Protein AF-0000000085178572 (afdb_homodimer)

InterPro domains:
  IPR002589 Macro domain [PF01661] (20-129)
  IPR002589 Macro domain [PS51154] (1-159)
  IPR002589 Macro domain [SM00506] (3-129)
  IPR043472 Macro domain-like [G3DSA:3.40.220.10] (1-159)
  IPR043472 Macro domain-like [SSF52949] (3-158)

Structure (mmCIF, N/CA/C/O backbone):
data_AF-0000000085178572-model_v1
#
loop_
_entity.id
_entity.type
_entity.pdbx_description
1 polymer 'Putative phosphatase, C-terminal domain of histone macro H2A1 like protein'
#
loop_
_atom_site.group_PDB
_atom_site.id
_atom_site.type_symbol
_atom_site.label_atom_id
_atom_site.label_alt_id
_atom_site.label_comp_id
_atom_site.label_asym_id
_atom_site.label_entity_id
_atom_site.label_seq_id
_atom_site.pdbx_PDB_ins_code
_atom_site.Cartn_x
_atom_site.Cartn_y
_atom_site.Cartn_z
_atom_site.occupancy
_atom_site.B_iso_or_equiv
_atom_site.auth_seq_id
_atom_site.auth_comp_id
_atom_site.auth_asym_id
_atom_site.auth_atom_id
_atom_site.pdbx_PDB_model_num
ATOM 1 N N . MET A 1 1 ? 8.938 26.953 17.828 1 90.12 1 MET A N 1
ATOM 2 C CA . MET A 1 1 ? 8.281 25.656 17.953 1 90.12 1 MET A CA 1
ATOM 3 C C . MET A 1 1 ? 6.781 25.781 17.719 1 90.12 1 MET A C 1
ATOM 5 O O . MET A 1 1 ? 6.133 26.672 18.266 1 90.12 1 MET A O 1
ATOM 9 N N . ALA A 1 2 ? 6.324 24.875 16.906 1 88.31 2 ALA A N 1
ATOM 10 C CA . ALA A 1 2 ? 4.895 24.938 16.609 1 88.31 2 ALA A CA 1
ATOM 11 C C . ALA A 1 2 ? 4.066 24.672 17.875 1 88.31 2 ALA A C 1
ATOM 13 O O . ALA A 1 2 ? 4.5 23.953 18.766 1 88.31 2 ALA A O 1
ATOM 14 N N . ARG A 1 3 ? 2.939 25.297 17.938 1 93.94 3 ARG A N 1
ATOM 15 C CA . ARG A 1 3 ? 1.962 24.969 18.969 1 93.94 3 ARG A CA 1
ATOM 16 C C . ARG A 1 3 ? 1.235 23.656 18.656 1 93.94 3 ARG A C 1
ATOM 18 O O . ARG A 1 3 ? 0.752 23.484 17.531 1 93.94 3 ARG A O 1
ATOM 25 N N . ILE A 1 4 ? 1.203 22.781 19.625 1 98 4 ILE A N 1
ATOM 26 C CA . ILE A 1 4 ? 0.589 21.484 19.375 1 98 4 ILE A CA 1
ATOM 27 C C . ILE A 1 4 ? -0.683 21.344 20.219 1 98 4 ILE A C 1
ATOM 29 O O . ILE A 1 4 ? -0.672 21.609 21.422 1 98 4 ILE A O 1
ATOM 33 N N . ARG A 1 5 ? -1.739 21.094 19.578 1 98.12 5 ARG A N 1
ATOM 34 C CA . ARG A 1 5 ? -3 20.719 20.219 1 98.12 5 ARG A CA 1
ATOM 35 C C . ARG A 1 5 ? -3.344 19.266 19.953 1 98.12 5 ARG A C 1
ATOM 37 O O . ARG A 1 5 ? -2.871 18.672 18.984 1 98.12 5 ARG A O 1
ATOM 44 N N . VAL A 1 6 ? -4.16 18.688 20.891 1 98.62 6 VAL A N 1
ATOM 45 C CA . VAL A 1 6 ? -4.609 17.312 20.719 1 98.62 6 VAL A CA 1
ATOM 46 C C . VAL A 1 6 ? -6.133 17.281 20.594 1 98.62 6 VAL A C 1
ATOM 48 O O . VAL A 1 6 ? -6.84 17.984 21.312 1 98.62 6 VAL A O 1
ATOM 51 N N . ALA A 1 7 ? -6.625 16.594 19.656 1 98.44 7 ALA A N 1
ATOM 52 C CA . ALA A 1 7 ? -8.062 16.375 19.469 1 98.44 7 ALA A CA 1
ATOM 53 C C . ALA A 1 7 ? -8.383 14.906 19.281 1 98.44 7 ALA A C 1
ATOM 55 O O . ALA A 1 7 ? -7.52 14.117 18.891 1 98.44 7 ALA A O 1
ATOM 56 N N . GLU A 1 8 ? -9.602 14.562 19.641 1 98.25 8 GLU A N 1
ATOM 57 C CA . GLU A 1 8 ? -10.102 13.203 19.484 1 98.25 8 GLU A CA 1
ATOM 58 C C . GLU A 1 8 ? -11.234 13.141 18.469 1 98.25 8 GLU A C 1
ATOM 60 O O . GLU A 1 8 ? -12.133 13.984 18.469 1 98.25 8 GLU A O 1
ATOM 65 N N . GLY A 1 9 ? -11.156 12.242 17.516 1 97.56 9 GLY A N 1
ATOM 66 C CA . GLY A 1 9 ? -12.289 12.008 16.641 1 97.56 9 GLY A CA 1
ATOM 67 C C . GLY A 1 9 ? -11.938 12.148 15.164 1 97.56 9 GLY A C 1
ATOM 68 O O . GLY A 1 9 ? -10.82 11.828 14.758 1 97.56 9 GLY A O 1
ATOM 69 N N . ASP A 1 10 ? -12.93 12.523 14.43 1 97.94 10 ASP A N 1
ATOM 70 C CA . ASP A 1 10 ? -12.867 12.562 12.969 1 97.94 10 ASP A CA 1
ATOM 71 C C . ASP A 1 10 ? -12.203 13.852 12.484 1 97.94 10 ASP A C 1
ATOM 73 O O . ASP A 1 10 ? -12.781 14.93 12.594 1 97.94 10 ASP A O 1
ATOM 77 N N . ILE A 1 11 ? -11.047 13.719 11.906 1 98.62 11 ILE A N 1
ATOM 78 C CA . ILE A 1 11 ? -10.219 14.852 11.492 1 98.62 11 ILE A CA 1
ATOM 79 C C . ILE A 1 11 ? -10.938 15.641 10.398 1 98.62 11 ILE A C 1
ATOM 81 O O . ILE A 1 11 ? -10.641 16.812 10.18 1 98.62 11 ILE A O 1
ATOM 85 N N . THR A 1 12 ? -11.898 14.945 9.68 1 98.56 12 THR A N 1
ATOM 86 C CA . THR A 1 12 ? -12.57 15.617 8.57 1 98.56 12 THR A CA 1
ATOM 87 C C . THR A 1 12 ? -13.461 16.734 9.078 1 98.56 12 THR A C 1
ATOM 89 O O . THR A 1 12 ? -13.922 17.578 8.289 1 98.56 12 THR A O 1
ATOM 92 N N . GLY A 1 13 ? -13.672 16.812 10.375 1 97.94 13 GLY A N 1
ATOM 93 C CA . GLY A 1 13 ? -14.445 17.891 10.977 1 97.94 13 GLY A CA 1
ATOM 94 C C . GLY A 1 13 ? -13.602 19.078 11.383 1 97.94 13 GLY A C 1
ATOM 95 O O . GLY A 1 13 ? -14.125 20.094 11.867 1 97.94 13 GLY A O 1
ATOM 96 N N . PHE A 1 14 ? -12.305 18.984 11.195 1 98.44 14 PHE A N 1
ATOM 97 C CA . PHE A 1 14 ? -11.391 20.047 11.594 1 98.44 14 PHE A CA 1
ATOM 98 C C . PHE A 1 14 ? -11.766 21.359 10.93 1 98.44 14 PHE A C 1
ATOM 100 O O . PHE A 1 14 ? -12.047 21.406 9.727 1 98.44 14 PHE A O 1
ATOM 107 N N . GLU A 1 15 ? -11.828 22.328 11.664 1 97 15 GLU A N 1
ATOM 108 C CA . GLU A 1 15 ? -12.062 23.688 11.188 1 97 15 GLU A CA 1
ATOM 109 C C . GLU A 1 15 ? -10.766 24.5 11.172 1 97 15 GLU A C 1
ATOM 111 O O . GLU A 1 15 ? -10.43 25.156 12.156 1 97 15 GLU A O 1
ATOM 116 N N . GLY A 1 16 ? -10.008 24.484 10.188 1 97.75 16 GLY A N 1
ATOM 117 C CA . GLY A 1 16 ? -8.75 25.156 9.938 1 97.75 16 GLY A CA 1
ATOM 118 C C . GLY A 1 16 ? -8.344 25.141 8.477 1 97.75 16 GLY A C 1
ATOM 119 O O . GLY A 1 16 ? -9.18 24.969 7.59 1 97.75 16 GLY A O 1
ATOM 120 N N . GLU A 1 17 ? -7.137 25.375 8.211 1 98.75 17 GLU A N 1
ATOM 121 C CA . GLU A 1 17 ? -6.73 25.672 6.84 1 98.75 17 GLU A CA 1
ATOM 122 C C . GLU A 1 17 ? -6.406 24.391 6.07 1 98.75 17 GLU A C 1
ATOM 124 O O . GLU A 1 17 ? -6.652 24.312 4.867 1 98.75 17 GLU A O 1
ATOM 129 N N . ALA A 1 18 ? -5.852 23.359 6.816 1 98.94 18 ALA A N 1
ATOM 130 C CA . ALA A 1 18 ? -5.527 22.141 6.098 1 98.94 18 ALA A CA 1
ATOM 131 C C . ALA A 1 18 ? -5.605 20.922 7.023 1 98.94 18 ALA A C 1
ATOM 133 O O . ALA A 1 18 ? -5.402 21.047 8.234 1 98.94 18 ALA A O 1
ATOM 134 N N . ILE A 1 19 ? -5.941 19.828 6.426 1 98.94 19 ILE A N 1
ATOM 135 C CA . ILE A 1 19 ? -5.773 18.547 7.105 1 98.94 19 ILE A CA 1
ATOM 136 C C . ILE A 1 19 ? -4.75 17.703 6.359 1 98.94 19 ILE A C 1
ATOM 138 O O . ILE A 1 19 ? -4.633 17.781 5.133 1 98.94 19 ILE A O 1
ATOM 142 N N . VAL A 1 20 ? -3.992 16.938 7.133 1 98.94 20 VAL A N 1
ATOM 143 C CA . VAL A 1 20 ? -3.047 15.984 6.547 1 98.94 20 VAL A CA 1
ATOM 144 C C . VAL A 1 20 ? -3.715 14.625 6.387 1 98.94 20 VAL A C 1
ATOM 146 O O . VAL A 1 20 ? -4.43 14.164 7.281 1 98.94 20 VAL A O 1
ATOM 149 N N . ASN A 1 21 ? -3.543 14.047 5.258 1 98.81 21 ASN A N 1
ATOM 150 C CA . ASN A 1 21 ? -3.967 12.68 4.98 1 98.81 21 ASN A CA 1
ATOM 151 C C . ASN A 1 21 ? -2.811 11.695 5.121 1 98.81 21 ASN A C 1
ATOM 153 O O . ASN A 1 21 ? -1.725 11.922 4.586 1 98.81 21 ASN A O 1
ATOM 157 N N . ALA A 1 22 ? -3.01 10.633 5.973 1 97.81 22 ALA A N 1
ATOM 158 C CA . ALA A 1 22 ? -2.092 9.5 5.93 1 97.81 22 ALA A CA 1
ATOM 159 C C . ALA A 1 22 ? -2.24 8.727 4.621 1 97.81 22 ALA A C 1
ATOM 161 O O . ALA A 1 22 ? -3.123 7.875 4.492 1 97.81 22 ALA A O 1
ATOM 162 N N . ALA A 1 23 ? -1.325 8.953 3.666 1 96.94 23 ALA A N 1
ATOM 163 C CA . ALA A 1 23 ? -1.534 8.516 2.289 1 96.94 23 ALA A CA 1
ATOM 164 C C . ALA A 1 23 ? -0.582 7.383 1.922 1 96.94 23 ALA A C 1
ATOM 166 O O . ALA A 1 23 ? 0.451 7.195 2.57 1 96.94 23 ALA A O 1
ATOM 167 N N . ASN A 1 24 ? -0.932 6.609 0.892 1 94.75 24 ASN A N 1
ATOM 168 C CA . ASN A 1 24 ? 0.025 5.812 0.13 1 94.75 24 ASN A CA 1
ATOM 169 C C . ASN A 1 24 ? 0.69 6.637 -0.969 1 94.75 24 ASN A C 1
ATOM 171 O O . ASN A 1 24 ? 0.211 7.719 -1.316 1 94.75 24 ASN A O 1
ATOM 175 N N . ASN A 1 25 ? 1.742 6.121 -1.502 1 95.5 25 ASN A N 1
ATOM 176 C CA . ASN A 1 25 ? 2.523 6.934 -2.428 1 95.5 25 ASN A CA 1
ATOM 177 C C . ASN A 1 25 ? 1.835 7.055 -3.785 1 95.5 25 ASN A C 1
ATOM 179 O O . ASN A 1 25 ? 2.213 7.895 -4.605 1 95.5 25 ASN A O 1
ATOM 183 N N . TRP A 1 26 ? 0.788 6.262 -4.078 1 94.06 26 TRP A N 1
ATOM 184 C CA . TRP A 1 26 ? 0.013 6.383 -5.309 1 94.06 26 TRP A CA 1
ATOM 185 C C . TRP A 1 26 ? -1.129 7.379 -5.137 1 94.06 26 TRP A C 1
ATOM 187 O O . TRP A 1 26 ? -1.796 7.742 -6.109 1 94.06 26 TRP A O 1
ATOM 197 N N . LEU A 1 27 ? -1.373 7.809 -3.936 1 97.06 27 LEU A N 1
ATOM 198 C CA . LEU A 1 27 ? -2.387 8.797 -3.576 1 97.06 27 LEU A CA 1
ATOM 199 C C . LEU A 1 27 ? -3.785 8.281 -3.912 1 97.06 27 LEU A C 1
ATOM 201 O O . LEU A 1 27 ? -4.59 9.008 -4.504 1 97.06 27 LEU A O 1
ATOM 205 N N . LYS A 1 28 ? -3.926 7.004 -3.662 1 95.19 28 LYS A N 1
ATOM 206 C CA . LYS A 1 28 ? -5.262 6.422 -3.752 1 95.19 28 LYS A CA 1
ATOM 207 C C . LYS A 1 28 ? -5.965 6.445 -2.396 1 95.19 28 LYS A C 1
ATOM 209 O O . LYS A 1 28 ? -5.457 5.895 -1.418 1 95.19 28 LYS A O 1
ATOM 214 N N . LEU A 1 29 ? -7.082 7.07 -2.383 1 95.75 29 LEU A N 1
ATOM 215 C CA . LEU A 1 29 ? -7.844 7.215 -1.146 1 95.75 29 LEU A CA 1
ATOM 216 C C . LEU A 1 29 ? -8.875 6.098 -1.008 1 95.75 29 LEU A C 1
ATOM 218 O O . LEU A 1 29 ? -9.969 6.188 -1.56 1 95.75 29 LEU A O 1
ATOM 222 N N . GLY A 1 30 ? -8.523 5.07 -0.209 1 89.25 30 GLY A N 1
ATOM 223 C CA . GLY A 1 30 ? -9.414 3.922 -0.247 1 89.25 30 GLY A CA 1
ATOM 224 C C . GLY A 1 30 ? -9.883 3.488 1.128 1 89.25 30 GLY A C 1
ATOM 225 O O . GLY A 1 30 ? -10.914 2.826 1.254 1 89.25 30 GLY A O 1
ATOM 226 N N . ALA A 1 31 ? -9.109 3.738 2.189 1 90.81 31 ALA A N 1
ATOM 227 C CA . ALA A 1 31 ? -9.469 3.256 3.521 1 90.81 31 ALA A CA 1
ATOM 228 C C . ALA A 1 31 ? -8.992 4.223 4.602 1 90.81 31 ALA A C 1
ATOM 230 O O . ALA A 1 31 ? -8.352 5.23 4.301 1 90.81 31 ALA A O 1
ATOM 231 N N . GLY A 1 32 ? -9.531 4.008 5.82 1 93.81 32 GLY A N 1
ATOM 232 C CA . GLY A 1 32 ? -9.062 4.805 6.941 1 93.81 32 GLY A CA 1
ATOM 233 C C . GLY A 1 32 ? -9.359 6.285 6.785 1 93.81 32 GLY A C 1
ATOM 234 O O . GLY A 1 32 ? -10.461 6.664 6.367 1 93.81 32 GLY A O 1
ATOM 235 N N . VAL A 1 33 ? -8.352 7.023 7.195 1 97.06 33 VAL A N 1
ATOM 236 C CA . VAL A 1 33 ? -8.516 8.469 7.152 1 97.06 33 VAL A CA 1
ATOM 237 C C . VAL A 1 33 ? -8.641 8.938 5.703 1 97.06 33 VAL A C 1
ATOM 239 O O . VAL A 1 33 ? -9.414 9.844 5.398 1 97.06 33 VAL A O 1
ATOM 242 N N . ALA A 1 34 ? -7.891 8.32 4.758 1 97.38 34 ALA A N 1
ATOM 243 C CA . ALA A 1 34 ? -8.008 8.648 3.34 1 97.38 34 ALA A CA 1
ATOM 244 C C . ALA A 1 34 ? -9.422 8.398 2.83 1 97.38 34 ALA A C 1
ATOM 246 O O . ALA A 1 34 ? -9.969 9.219 2.088 1 97.38 34 ALA A O 1
ATOM 247 N N . GLY A 1 35 ? -9.961 7.258 3.217 1 96.62 35 GLY A N 1
ATOM 248 C CA . GLY A 1 35 ? -11.336 6.969 2.842 1 96.62 35 GLY A CA 1
ATOM 249 C C . GLY A 1 35 ? -12.328 7.98 3.385 1 96.62 35 GLY A C 1
ATOM 250 O O . GLY A 1 35 ? -13.266 8.367 2.691 1 96.62 35 GLY A O 1
ATOM 251 N N . ALA A 1 36 ? -12.188 8.367 4.652 1 97.62 36 ALA A N 1
ATOM 252 C CA . ALA A 1 36 ? -13.039 9.375 5.281 1 97.62 36 ALA A CA 1
ATOM 253 C C . ALA A 1 36 ? -12.961 10.703 4.543 1 97.62 36 ALA A C 1
ATOM 255 O O . ALA A 1 36 ? -13.984 11.352 4.309 1 97.62 36 ALA A O 1
ATOM 256 N N . ILE A 1 37 ? -11.75 11.062 4.133 1 98.62 37 ILE A N 1
ATOM 257 C CA . ILE A 1 37 ? -11.516 12.312 3.41 1 98.62 37 ILE A CA 1
ATOM 258 C C . ILE A 1 37 ? -12.219 12.266 2.057 1 98.62 37 ILE A C 1
ATOM 260 O O . ILE A 1 37 ? -12.867 13.234 1.651 1 98.62 37 ILE A O 1
ATOM 264 N N . LEU A 1 38 ? -12.094 11.164 1.389 1 98.5 38 LEU A N 1
ATOM 265 C CA . LEU A 1 38 ? -12.766 11.023 0.102 1 98.5 38 LEU A CA 1
ATOM 266 C C . LEU A 1 38 ? -14.281 11.086 0.269 1 98.5 38 LEU A C 1
ATOM 268 O O . LEU A 1 38 ? -14.961 11.789 -0.479 1 98.5 38 LEU A O 1
ATOM 272 N N . ARG A 1 39 ? -14.805 10.359 1.227 1 98.19 39 ARG A N 1
ATOM 273 C CA . ARG A 1 39 ? -16.234 10.266 1.445 1 98.19 39 ARG A CA 1
ATOM 274 C C . ARG A 1 39 ? -16.828 11.633 1.773 1 98.19 39 ARG A C 1
ATOM 276 O O . ARG A 1 39 ? -17.891 12.008 1.244 1 98.19 39 ARG A O 1
ATOM 283 N N . LYS A 1 40 ? -16.203 12.398 2.59 1 98.5 40 LYS A N 1
ATOM 284 C CA . LYS A 1 40 ? -16.75 13.672 3.061 1 98.5 40 LYS A CA 1
ATOM 285 C C . LYS A 1 40 ? -16.328 14.82 2.146 1 98.5 40 LYS A C 1
ATOM 287 O O . LYS A 1 40 ? -17.078 15.781 1.961 1 98.5 40 LYS A O 1
ATOM 292 N N . GLY A 1 41 ? -15.141 14.734 1.584 1 98.56 41 GLY A N 1
ATOM 293 C CA . GLY A 1 41 ? -14.609 15.797 0.753 1 98.56 41 GLY A CA 1
ATOM 294 C C . GLY A 1 41 ? -15.07 15.719 -0.69 1 98.56 41 GLY A C 1
ATOM 295 O O . GLY A 1 41 ? -15.016 16.719 -1.419 1 98.56 41 GLY A O 1
ATOM 296 N N . GLY A 1 42 ? -15.398 14.469 -1.114 1 98.56 42 GLY A N 1
ATOM 297 C CA . GLY A 1 42 ? -15.891 14.305 -2.471 1 98.56 42 GLY A CA 1
ATOM 298 C C . GLY A 1 42 ? -14.82 13.844 -3.443 1 98.56 42 GLY A C 1
ATOM 299 O O . GLY A 1 42 ? -13.641 13.812 -3.104 1 98.56 42 GLY A O 1
ATOM 300 N N . PRO A 1 43 ? -15.227 13.461 -4.68 1 98.12 43 PRO A N 1
ATOM 301 C CA . PRO A 1 43 ? -14.359 12.797 -5.656 1 98.12 43 PRO A CA 1
ATOM 302 C C . PRO A 1 43 ? -13.297 13.727 -6.234 1 98.12 43 PRO A C 1
ATOM 304 O O . PRO A 1 43 ? -12.312 13.258 -6.82 1 98.12 43 PRO A O 1
ATOM 307 N N . SER A 1 44 ? -13.523 15.07 -6.082 1 98.69 44 SER A N 1
ATOM 308 C CA . SER A 1 44 ? -12.562 16 -6.656 1 98.69 44 SER A CA 1
ATOM 309 C C . SER A 1 44 ? -11.18 15.828 -6.035 1 98.69 44 SER A C 1
ATOM 311 O O . SER A 1 44 ? -10.164 16.062 -6.695 1 98.69 44 SER A O 1
ATOM 313 N N . ILE A 1 45 ? -11.133 15.406 -4.797 1 98.81 45 ILE A N 1
ATOM 314 C CA . ILE A 1 45 ? -9.859 15.219 -4.109 1 98.81 45 ILE A CA 1
ATOM 315 C C . ILE A 1 45 ? -9.094 14.07 -4.766 1 98.81 45 ILE A C 1
ATOM 317 O O . ILE A 1 45 ? -7.906 14.203 -5.07 1 98.81 45 ILE A O 1
ATOM 321 N N . GLN A 1 46 ? -9.742 12.914 -5.035 1 98.19 46 GLN A N 1
ATOM 322 C CA . GLN A 1 46 ? -9.102 11.797 -5.715 1 98.19 46 GLN A CA 1
ATOM 323 C C . GLN A 1 46 ? -8.672 12.188 -7.125 1 98.19 46 GLN A C 1
ATOM 325 O O . GLN A 1 46 ? -7.613 11.766 -7.598 1 98.19 46 GLN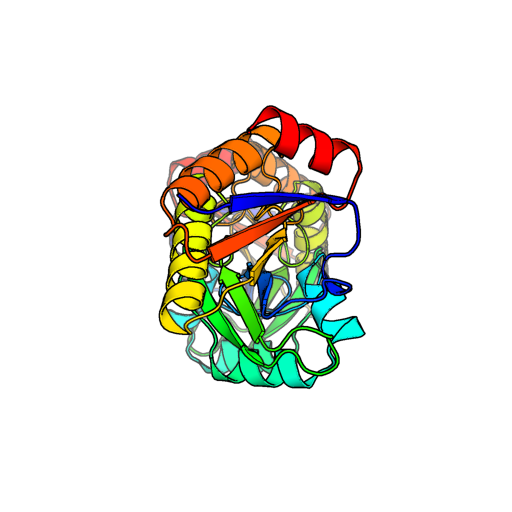 A O 1
ATOM 330 N N . GLU A 1 47 ? -9.539 12.961 -7.785 1 98.25 47 GLU A N 1
ATOM 331 C CA . GLU A 1 47 ? -9.211 13.398 -9.141 1 98.25 47 GLU A CA 1
ATOM 332 C C . GLU A 1 47 ? -7.902 14.18 -9.164 1 98.25 47 GLU A C 1
ATOM 334 O O . GLU A 1 47 ? -7.066 13.977 -10.055 1 98.25 47 GLU A O 1
ATOM 339 N N . GLU A 1 48 ? -7.727 15.055 -8.211 1 98.75 48 GLU A N 1
ATOM 340 C CA . GLU A 1 48 ? -6.48 15.805 -8.125 1 98.75 48 GLU A CA 1
ATOM 341 C C . GLU A 1 48 ? -5.309 14.898 -7.773 1 98.75 48 GLU A C 1
ATOM 343 O O . GLU A 1 48 ? -4.219 15.031 -8.336 1 98.75 48 GLU A O 1
ATOM 348 N N . CYS A 1 49 ? -5.551 14 -6.871 1 98.38 49 CYS A N 1
ATOM 349 C CA . CYS A 1 49 ? -4.527 13.023 -6.5 1 98.38 49 CYS A CA 1
ATOM 350 C C . CYS A 1 49 ? -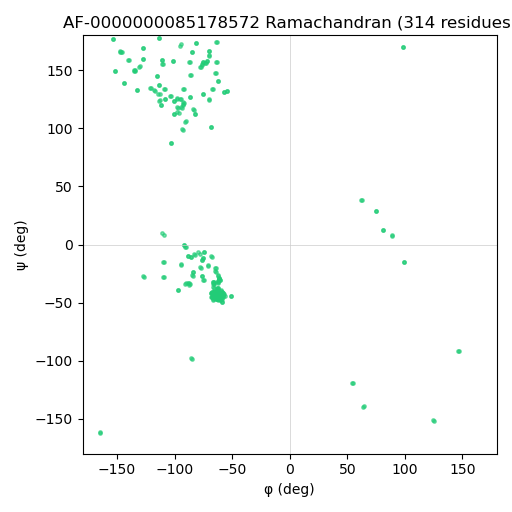4.07 12.219 -7.711 1 98.38 49 CYS A C 1
ATOM 352 O O . CYS A 1 49 ? -2.881 11.953 -7.871 1 98.38 49 CYS A O 1
ATOM 354 N N . ASP A 1 50 ? -5.047 11.828 -8.57 1 95.94 50 ASP A N 1
ATOM 355 C CA . ASP A 1 50 ? -4.742 11.016 -9.75 1 95.94 50 ASP A CA 1
ATOM 356 C C . ASP A 1 50 ? -3.82 11.773 -10.703 1 95.94 50 ASP A C 1
ATOM 358 O O . ASP A 1 50 ? -3.016 11.156 -11.406 1 95.94 50 ASP A O 1
ATOM 362 N N . ARG A 1 51 ? -3.883 13.062 -10.648 1 97.31 51 ARG A N 1
ATOM 363 C CA . ARG A 1 51 ? -3.057 13.883 -11.523 1 97.31 51 ARG A CA 1
ATOM 364 C C . ARG A 1 51 ? -1.663 14.078 -10.938 1 97.31 51 ARG A C 1
ATOM 366 O O . ARG A 1 51 ? -0.693 14.273 -11.672 1 97.31 51 ARG A O 1
ATOM 373 N N . ILE A 1 52 ? -1.525 13.953 -9.719 1 98.06 52 ILE A N 1
ATOM 374 C CA . ILE A 1 52 ? -0.286 14.281 -9.023 1 98.06 52 ILE A CA 1
ATOM 375 C C . ILE A 1 52 ? 0.538 13.008 -8.82 1 98.06 52 ILE A C 1
ATOM 377 O O . ILE A 1 52 ? 1.764 13.031 -8.953 1 98.06 52 ILE A O 1
ATOM 381 N N . GLY A 1 53 ? -0.15 11.883 -8.508 1 94.62 53 GLY A N 1
ATOM 382 C CA . GLY A 1 53 ? 0.532 10.664 -8.102 1 94.62 53 GLY A CA 1
ATOM 383 C C . GLY A 1 53 ? 1.182 9.93 -9.258 1 94.62 53 GLY A C 1
ATOM 384 O O . GLY A 1 53 ? 0.798 10.117 -10.414 1 94.62 53 GLY A O 1
ATOM 385 N N . PRO A 1 54 ? 2.146 9.141 -8.945 1 95.06 54 PRO A N 1
ATOM 386 C CA . PRO A 1 54 ? 2.658 8.789 -7.617 1 95.06 54 PRO A CA 1
ATOM 387 C C . PRO A 1 54 ? 3.709 9.781 -7.109 1 95.06 54 PRO A C 1
ATOM 389 O O . PRO A 1 54 ? 4.312 10.5 -7.906 1 95.06 54 PRO A O 1
ATOM 392 N N . ILE A 1 55 ? 3.895 9.852 -5.777 1 97.62 55 ILE A N 1
ATOM 393 C CA . ILE A 1 55 ? 5.02 10.539 -5.145 1 97.62 55 ILE A CA 1
ATOM 394 C C . ILE A 1 55 ? 5.914 9.516 -4.445 1 97.62 55 ILE A C 1
ATOM 396 O O . ILE A 1 55 ? 5.672 8.305 -4.527 1 97.62 55 ILE A O 1
ATOM 400 N N . ARG A 1 56 ? 6.992 10 -3.871 1 96.69 56 ARG A N 1
ATOM 401 C CA . ARG A 1 56 ? 7.848 9.062 -3.141 1 96.69 56 ARG A CA 1
ATOM 402 C C . ARG A 1 56 ? 7.367 8.891 -1.703 1 96.69 56 ARG A C 1
ATOM 404 O O . ARG A 1 56 ? 6.875 9.844 -1.091 1 96.69 56 ARG A O 1
ATOM 411 N N . VAL A 1 57 ? 7.527 7.715 -1.181 1 96.75 57 VAL A N 1
ATOM 412 C CA . VAL A 1 57 ? 7.285 7.527 0.246 1 96.75 57 VAL A CA 1
ATOM 413 C C . VAL A 1 57 ? 8.133 8.516 1.048 1 96.75 57 VAL A C 1
ATOM 415 O O . VAL A 1 57 ? 9.312 8.711 0.755 1 96.75 57 VAL A O 1
ATOM 418 N N . GLY A 1 58 ? 7.531 9.148 1.951 1 98.31 58 GLY A N 1
ATOM 419 C CA . GLY A 1 58 ? 8.211 10.18 2.727 1 98.31 58 GLY A CA 1
ATOM 420 C C . GLY A 1 58 ? 7.918 11.586 2.246 1 98.31 58 GLY A C 1
ATOM 421 O O . GLY A 1 58 ? 8.188 12.555 2.955 1 98.31 58 GLY A O 1
ATOM 422 N N . GLU A 1 59 ? 7.383 11.734 1.083 1 98.69 59 GLU A N 1
ATOM 423 C CA . GLU A 1 59 ? 7.023 13.039 0.528 1 98.69 59 GLU A CA 1
ATOM 424 C C . GLU A 1 59 ? 5.559 13.367 0.788 1 98.69 59 GLU A C 1
ATOM 426 O O . GLU A 1 59 ? 4.816 12.539 1.328 1 98.69 59 GLU A O 1
ATOM 431 N N . ALA A 1 60 ? 5.133 14.562 0.51 1 98.88 60 ALA A N 1
ATOM 432 C CA . ALA A 1 60 ? 3.744 15 0.645 1 98.88 60 ALA A CA 1
ATOM 433 C C . ALA A 1 60 ? 3.295 15.781 -0.587 1 98.88 60 ALA A C 1
ATOM 435 O O . ALA A 1 60 ? 4.113 16.391 -1.279 1 98.88 60 ALA A O 1
ATOM 436 N N . ALA A 1 61 ? 2.088 15.734 -0.918 1 98.88 61 ALA A N 1
ATOM 437 C CA . ALA A 1 61 ? 1.443 16.484 -1.995 1 98.88 61 ALA A CA 1
ATOM 438 C C . ALA A 1 61 ? 0.212 17.234 -1.486 1 98.88 61 ALA A C 1
ATOM 440 O O . ALA A 1 61 ? -0.342 16.891 -0.44 1 98.88 61 ALA A O 1
ATOM 441 N N . VAL A 1 62 ? -0.202 18.266 -2.254 1 98.94 62 VAL A N 1
ATOM 442 C CA . VAL A 1 62 ? -1.298 19.109 -1.801 1 98.94 62 VAL A CA 1
ATOM 443 C C . VAL A 1 62 ? -2.436 19.078 -2.818 1 98.94 62 VAL A C 1
ATOM 445 O O . VAL A 1 62 ? -2.197 19.141 -4.027 1 98.94 62 VAL A O 1
ATOM 448 N N . THR A 1 63 ? -3.586 18.938 -2.361 1 98.94 63 THR A N 1
ATOM 449 C CA . THR A 1 63 ? -4.793 19.125 -3.158 1 98.94 63 THR A CA 1
ATOM 450 C C . THR A 1 63 ? -5.746 20.109 -2.473 1 98.94 63 THR A C 1
ATOM 452 O O . THR A 1 63 ? -5.492 20.547 -1.35 1 98.94 63 THR A O 1
ATOM 455 N N . GLY A 1 64 ? -6.805 20.516 -3.271 1 98.75 64 GLY A N 1
ATOM 456 C CA . GLY A 1 64 ? -7.93 21.125 -2.586 1 98.75 64 GLY A CA 1
ATOM 457 C C . GLY A 1 64 ? -8.633 20.188 -1.631 1 98.75 64 GLY A C 1
ATOM 458 O O . GLY A 1 64 ? -8.336 18.984 -1.599 1 98.75 64 GLY A O 1
ATOM 459 N N . ALA A 1 65 ? -9.609 20.719 -0.879 1 98.75 65 ALA A N 1
ATOM 460 C CA . ALA A 1 65 ? -10.242 19.906 0.163 1 98.75 65 ALA A CA 1
ATOM 461 C C . ALA A 1 65 ? -11.68 19.578 -0.201 1 98.75 65 ALA A C 1
ATOM 463 O O . ALA A 1 65 ? -12.438 19.078 0.636 1 98.75 65 ALA A O 1
ATOM 464 N N . GLY A 1 66 ? -12.055 19.875 -1.419 1 98.5 66 GLY A N 1
ATOM 465 C CA . GLY A 1 66 ? -13.406 19.562 -1.851 1 98.5 66 GLY A CA 1
ATOM 466 C C . GLY A 1 66 ? -14.469 20.125 -0.93 1 98.5 66 GLY A C 1
ATOM 467 O O . GLY A 1 66 ? -14.477 21.328 -0.638 1 98.5 66 GLY A O 1
ATOM 468 N N . ASN A 1 67 ? -15.266 19.25 -0.362 1 98.56 67 ASN A N 1
ATOM 469 C CA . ASN A 1 67 ? -16.406 19.656 0.445 1 98.56 67 ASN A CA 1
ATOM 470 C C . ASN A 1 67 ? -16.047 19.781 1.919 1 98.56 67 ASN A C 1
ATOM 472 O O . ASN A 1 67 ? -16.906 20.047 2.76 1 98.56 67 ASN A O 1
ATOM 476 N N . LEU A 1 68 ? -14.836 19.516 2.234 1 98.69 68 LEU A N 1
ATOM 477 C CA . LEU A 1 68 ? -14.422 19.656 3.625 1 98.69 68 LEU A CA 1
ATOM 478 C C . LEU A 1 68 ? -14.367 21.125 4.035 1 98.69 68 LEU A C 1
ATOM 480 O O . LEU A 1 68 ? -14.391 22.016 3.184 1 98.69 68 LEU A O 1
ATOM 484 N N . LYS A 1 69 ? -14.281 21.359 5.332 1 98.12 69 LYS A N 1
ATOM 485 C CA . LYS A 1 69 ? -14.211 22.719 5.852 1 98.12 69 LYS A CA 1
ATOM 486 C C . LYS A 1 69 ? -12.82 23.312 5.641 1 98.12 69 LYS A C 1
ATOM 488 O O . LYS A 1 69 ? -12.672 24.531 5.504 1 98.12 69 LYS A O 1
ATOM 493 N N . ALA A 1 70 ? -11.789 22.469 5.57 1 98.44 70 ALA A N 1
ATOM 494 C CA . ALA A 1 70 ? -10.422 22.906 5.336 1 98.44 70 ALA A CA 1
ATOM 495 C C . ALA A 1 70 ? -10.242 23.406 3.906 1 98.44 70 ALA A C 1
ATOM 497 O O . ALA A 1 70 ? -11.062 23.125 3.035 1 98.44 70 ALA A O 1
ATOM 498 N N . ARG A 1 71 ? -9.195 24.141 3.656 1 98.44 71 ARG A N 1
ATOM 499 C CA . ARG A 1 71 ? -8.875 24.656 2.33 1 98.44 71 ARG A CA 1
ATOM 500 C C . ARG A 1 71 ? -8.062 23.656 1.526 1 98.44 71 ARG A C 1
ATOM 502 O O . ARG A 1 71 ? -8.227 23.547 0.31 1 98.44 71 ARG A O 1
ATOM 509 N N . TYR A 1 72 ? -7.215 22.906 2.266 1 98.88 72 TYR A N 1
ATOM 510 C CA . TYR A 1 72 ? -6.305 21.984 1.594 1 98.88 72 TYR A CA 1
ATOM 511 C C . TYR A 1 72 ? -6.289 20.625 2.293 1 98.88 72 TYR A C 1
ATOM 513 O O . TYR A 1 72 ? -6.543 20.547 3.496 1 98.88 72 TYR A O 1
ATOM 521 N N . VAL A 1 73 ? -6.047 19.656 1.542 1 98.94 73 VAL A N 1
ATOM 522 C CA . VAL A 1 73 ? -5.57 18.391 2.064 1 98.94 73 VAL A CA 1
ATOM 523 C C . VAL A 1 73 ? -4.105 18.188 1.688 1 98.94 73 VAL A C 1
ATOM 525 O O . VAL A 1 73 ? -3.732 18.328 0.521 1 98.94 73 VAL A O 1
ATOM 528 N N . ILE A 1 74 ? -3.246 17.953 2.648 1 98.94 74 ILE A N 1
ATOM 529 C CA . ILE A 1 74 ? -1.848 17.609 2.422 1 98.94 74 ILE A CA 1
ATOM 530 C C . ILE A 1 74 ? -1.661 16.094 2.566 1 98.94 74 ILE A C 1
ATOM 532 O O . ILE A 1 74 ? -1.796 15.547 3.662 1 98.94 74 ILE A O 1
ATOM 536 N N . HIS A 1 75 ? -1.364 15.43 1.483 1 98.94 75 HIS A N 1
ATOM 537 C CA . HIS A 1 75 ? -1.234 13.977 1.461 1 98.94 75 HIS A CA 1
ATOM 538 C C . HIS A 1 75 ? 0.201 13.547 1.75 1 98.94 75 HIS A C 1
ATOM 540 O O . HIS A 1 75 ? 1.081 13.695 0.9 1 98.94 75 HIS A O 1
ATOM 546 N N . ALA A 1 76 ? 0.401 13.031 2.93 1 98.88 76 ALA A N 1
ATOM 547 C CA . ALA A 1 76 ? 1.725 12.594 3.365 1 98.88 76 ALA A CA 1
ATOM 548 C C . ALA A 1 76 ? 1.895 11.086 3.172 1 98.88 76 ALA A C 1
ATOM 550 O O . ALA A 1 76 ? 1.261 10.289 3.867 1 98.88 76 ALA A O 1
ATOM 551 N N . ALA A 1 77 ? 2.779 10.719 2.281 1 98.19 77 ALA A N 1
ATOM 552 C CA . ALA A 1 77 ? 2.916 9.312 1.906 1 98.19 77 ALA A CA 1
ATOM 553 C C . ALA A 1 77 ? 3.809 8.562 2.893 1 98.19 77 ALA A C 1
ATOM 555 O O . ALA A 1 77 ? 5.02 8.797 2.943 1 98.19 77 ALA A O 1
ATOM 556 N N . VAL A 1 78 ? 3.236 7.594 3.592 1 96.94 78 VAL A N 1
ATOM 557 C CA . VAL A 1 78 ? 4.004 6.918 4.633 1 96.94 78 VAL A CA 1
ATOM 558 C C . VAL A 1 78 ? 4.332 5.492 4.191 1 96.94 78 VAL A C 1
ATOM 560 O O . VAL A 1 78 ? 5.152 4.816 4.812 1 96.94 78 VAL A O 1
ATOM 563 N N . LEU A 1 79 ? 3.648 5 3.15 1 93.44 79 LEU A N 1
ATOM 564 C CA . LEU A 1 79 ? 3.822 3.65 2.623 1 93.44 79 LEU A CA 1
ATOM 565 C C . LEU A 1 79 ? 3.447 3.592 1.146 1 93.44 79 LEU A C 1
ATOM 567 O O . LEU A 1 79 ? 3.016 4.594 0.571 1 93.44 79 LEU A O 1
ATOM 571 N N . GLY A 1 80 ? 3.6 2.518 0.54 1 91.12 80 GLY A N 1
ATOM 572 C CA . GLY A 1 80 ? 3.293 2.266 -0.859 1 91.12 80 GLY A CA 1
ATOM 573 C C . GLY A 1 80 ? 4.234 1.267 -1.506 1 91.12 80 GLY A C 1
ATOM 574 O O . GLY A 1 80 ? 3.996 0.058 -1.456 1 91.12 80 GLY A O 1
ATOM 575 N N . ASP A 1 81 ? 5.293 1.781 -2.102 1 87.38 81 ASP A N 1
ATOM 576 C CA . ASP A 1 81 ? 6.301 0.887 -2.666 1 87.38 81 ASP A CA 1
ATOM 577 C C . ASP A 1 81 ? 7.234 0.356 -1.58 1 87.38 81 ASP A C 1
ATOM 579 O O . ASP A 1 81 ? 8.055 -0.524 -1.839 1 87.38 81 ASP A O 1
ATOM 583 N N . GLU A 1 82 ? 7.113 0.825 -0.44 1 88.06 82 GLU A N 1
ATOM 584 C CA . GLU A 1 82 ? 7.75 0.293 0.762 1 88.06 82 GLU A CA 1
ATOM 585 C C . GLU A 1 82 ? 6.793 0.332 1.952 1 88.06 82 GLU A C 1
ATOM 587 O O . GLU A 1 82 ? 5.855 1.13 1.976 1 88.06 82 GLU A O 1
ATOM 592 N N . PRO A 1 83 ? 7.129 -0.506 2.904 1 88.81 83 PRO A N 1
ATOM 593 C CA . PRO A 1 83 ? 6.254 -0.54 4.078 1 88.81 83 PRO A CA 1
ATOM 594 C C . PRO A 1 83 ? 6.391 0.706 4.949 1 88.81 83 PRO A C 1
ATOM 596 O O . PRO A 1 83 ? 7.41 1.396 4.895 1 88.81 83 PRO A O 1
ATOM 599 N N . ALA A 1 84 ? 5.367 0.958 5.723 1 93.56 84 ALA A N 1
ATOM 600 C CA . ALA A 1 84 ? 5.457 2.025 6.719 1 93.56 84 ALA A CA 1
ATOM 601 C C . ALA A 1 84 ? 6.539 1.722 7.75 1 93.56 84 ALA A C 1
ATOM 603 O O . ALA A 1 84 ? 6.711 0.571 8.156 1 93.56 84 ALA A O 1
ATOM 604 N N . SER A 1 85 ? 7.23 2.693 8.117 1 95.69 85 SER A N 1
ATOM 605 C CA . SER A 1 85 ? 8.227 2.654 9.188 1 95.69 85 SER A CA 1
ATOM 606 C C . SER A 1 85 ? 8.281 3.977 9.945 1 95.69 85 SER A C 1
ATOM 608 O O . SER A 1 85 ? 7.688 4.969 9.508 1 95.69 85 SER A O 1
ATOM 610 N N . LEU A 1 86 ? 8.914 3.965 11.086 1 98.06 86 LEU A N 1
ATOM 611 C CA . LEU A 1 86 ? 9.055 5.215 11.82 1 98.06 86 LEU A CA 1
ATOM 612 C C . LEU A 1 86 ? 9.836 6.238 11 1 98.06 86 LEU A C 1
ATOM 614 O O . LEU A 1 86 ? 9.578 7.441 11.094 1 98.06 86 LEU A O 1
ATOM 618 N N . ASP A 1 87 ? 10.727 5.734 10.195 1 98.31 87 ASP A N 1
ATOM 619 C CA . ASP A 1 87 ? 11.492 6.629 9.328 1 98.31 87 ASP A CA 1
ATOM 620 C C . ASP A 1 87 ? 10.594 7.266 8.273 1 98.31 87 ASP A C 1
ATOM 622 O O . ASP A 1 87 ? 10.688 8.469 8.008 1 98.31 87 ASP A O 1
ATOM 626 N N . THR A 1 88 ? 9.727 6.441 7.645 1 98.12 88 THR A N 1
ATOM 627 C CA . THR A 1 88 ? 8.836 7.004 6.637 1 98.12 88 THR A CA 1
ATOM 628 C C . THR A 1 88 ? 7.84 7.969 7.277 1 98.12 88 THR A C 1
ATOM 630 O O . THR A 1 88 ? 7.449 8.961 6.66 1 98.12 88 THR A O 1
ATOM 633 N N . VAL A 1 89 ? 7.441 7.719 8.5 1 98.75 89 VAL A N 1
ATOM 634 C CA . VAL A 1 89 ? 6.562 8.617 9.242 1 98.75 89 VAL A CA 1
ATOM 635 C C . VAL A 1 89 ? 7.273 9.953 9.484 1 98.75 89 VAL A C 1
ATOM 637 O O . VAL A 1 89 ? 6.688 11.016 9.289 1 98.75 89 VAL A O 1
ATOM 640 N N . ARG A 1 90 ? 8.516 9.844 9.891 1 98.81 90 ARG A N 1
ATOM 641 C CA . ARG A 1 90 ? 9.305 11.047 10.148 1 98.81 90 ARG A CA 1
ATOM 642 C C . ARG A 1 90 ? 9.398 11.906 8.891 1 98.81 90 ARG A C 1
ATOM 644 O O . ARG A 1 90 ? 9.102 13.102 8.93 1 98.81 90 ARG A O 1
ATOM 651 N N . ARG A 1 91 ? 9.758 11.281 7.805 1 98.81 91 ARG A N 1
ATOM 652 C CA . ARG A 1 91 ? 9.945 11.992 6.543 1 98.81 91 ARG A CA 1
ATOM 653 C C . ARG A 1 91 ? 8.633 12.57 6.039 1 98.81 91 ARG A C 1
ATOM 655 O O . ARG A 1 91 ? 8.594 13.711 5.57 1 98.81 91 ARG A O 1
ATOM 662 N N . ALA A 1 92 ? 7.57 11.797 6.125 1 98.88 92 ALA A N 1
ATOM 663 C CA . ALA A 1 92 ? 6.262 12.242 5.66 1 98.88 92 ALA A CA 1
ATOM 664 C C . ALA A 1 92 ? 5.742 13.398 6.504 1 98.88 92 ALA A C 1
ATOM 666 O O . ALA A 1 92 ? 5.164 14.352 5.977 1 98.88 92 ALA A O 1
ATOM 667 N N . THR A 1 93 ? 5.922 13.32 7.828 1 98.94 93 THR A N 1
ATOM 668 C CA . THR A 1 93 ? 5.523 14.406 8.719 1 98.94 93 THR A CA 1
ATOM 669 C C . THR A 1 93 ? 6.27 15.695 8.367 1 98.94 93 THR A C 1
ATOM 671 O O . THR A 1 93 ? 5.66 16.75 8.227 1 98.94 93 THR A O 1
ATOM 674 N N . ARG A 1 94 ? 7.539 15.555 8.203 1 98.81 94 ARG A N 1
ATOM 675 C CA . ARG A 1 94 ? 8.367 16.703 7.859 1 98.81 94 ARG A CA 1
ATOM 676 C C . ARG A 1 94 ? 7.93 17.328 6.535 1 98.81 94 ARG A C 1
ATOM 678 O O . ARG A 1 94 ? 7.793 18.547 6.43 1 98.81 94 ARG A O 1
ATOM 685 N N . SER A 1 95 ? 7.715 16.5 5.551 1 98.94 95 SER A N 1
ATOM 686 C CA . SER A 1 95 ? 7.297 16.969 4.234 1 98.94 95 SER A CA 1
ATOM 687 C C . SER A 1 95 ? 5.957 17.703 4.305 1 98.94 95 SER A C 1
ATOM 689 O O . SER A 1 95 ? 5.77 18.719 3.65 1 98.94 95 SER A O 1
ATOM 691 N N . ALA A 1 96 ? 5.039 17.141 5.098 1 98.94 96 ALA A N 1
ATOM 692 C CA . ALA A 1 96 ? 3.73 17.766 5.242 1 98.94 96 ALA A CA 1
ATOM 693 C C . ALA A 1 96 ? 3.85 19.125 5.926 1 98.94 96 ALA A C 1
ATOM 695 O O . ALA A 1 96 ? 3.191 20.094 5.527 1 98.94 96 ALA A O 1
ATOM 696 N N . LEU A 1 97 ? 4.691 19.203 6.934 1 98.81 97 LEU A N 1
ATOM 697 C CA . LEU A 1 97 ? 4.93 20.469 7.625 1 98.81 97 LEU A CA 1
ATOM 698 C C . LEU A 1 97 ? 5.539 21.5 6.68 1 98.81 97 LEU A C 1
ATOM 700 O O . LEU A 1 97 ? 5.145 22.656 6.688 1 98.81 97 LEU A O 1
ATOM 704 N N . GLU A 1 98 ? 6.445 21.031 5.879 1 98.75 98 GLU A N 1
ATOM 705 C CA . GLU A 1 98 ? 7.086 21.922 4.918 1 98.75 98 GLU A CA 1
ATOM 706 C C . GLU A 1 98 ? 6.078 22.484 3.916 1 98.75 98 GLU A C 1
ATOM 708 O O . GLU A 1 98 ? 6.133 23.656 3.555 1 98.75 98 GLU A O 1
ATOM 713 N N . LYS A 1 99 ? 5.176 21.625 3.463 1 98.88 99 LYS A N 1
ATOM 714 C CA . LYS A 1 99 ? 4.121 22.078 2.557 1 98.88 99 LYS A CA 1
ATOM 715 C C . LYS A 1 99 ? 3.236 23.125 3.225 1 98.88 99 LYS A C 1
ATOM 717 O O . LYS A 1 99 ? 2.877 24.125 2.604 1 98.88 99 LYS A O 1
ATOM 722 N N . ALA A 1 100 ? 2.902 22.875 4.457 1 98.75 100 ALA A N 1
ATOM 723 C CA . ALA A 1 100 ? 2.055 23.812 5.195 1 98.75 100 ALA A CA 1
ATOM 724 C C . ALA A 1 100 ? 2.725 25.172 5.324 1 98.75 100 ALA A C 1
ATOM 726 O O . ALA A 1 100 ? 2.096 26.203 5.086 1 98.75 100 ALA A O 1
ATOM 727 N N . VAL A 1 101 ? 3.979 25.109 5.672 1 98.31 101 VAL A N 1
ATOM 728 C CA . VAL A 1 101 ? 4.734 26.344 5.855 1 98.31 101 VAL A CA 1
ATOM 729 C C . VAL A 1 101 ? 4.863 27.078 4.523 1 98.31 101 VAL A C 1
ATOM 731 O O . VAL A 1 101 ? 4.68 28.297 4.453 1 98.31 101 VAL A O 1
ATOM 734 N N . ALA A 1 102 ? 5.145 26.344 3.494 1 98.5 102 ALA A N 1
ATOM 735 C CA . ALA A 1 102 ? 5.316 26.922 2.166 1 98.5 102 ALA A CA 1
ATOM 736 C C . ALA A 1 102 ? 4.031 27.594 1.688 1 98.5 102 ALA A C 1
ATOM 738 O O . ALA A 1 102 ? 4.074 28.594 0.976 1 98.5 102 ALA A O 1
ATOM 739 N N . LEU A 1 103 ? 2.914 27.078 2.102 1 98.5 103 LEU A N 1
ATOM 740 C CA . LEU A 1 103 ? 1.612 27.609 1.718 1 98.5 103 LEU A CA 1
ATOM 741 C C . LEU A 1 103 ? 1.224 28.781 2.609 1 98.5 103 LEU A C 1
ATOM 743 O O . LEU A 1 103 ? 0.196 29.422 2.383 1 98.5 103 LEU A O 1
ATOM 747 N N . GLY A 1 104 ? 2 29 3.641 1 98.12 104 GLY A N 1
ATOM 748 C CA . GLY A 1 104 ? 1.721 30.078 4.57 1 98.12 104 GLY A CA 1
ATOM 749 C C . GLY A 1 104 ? 0.564 29.781 5.504 1 98.12 104 GLY A C 1
ATOM 750 O O . GLY A 1 104 ? -0.133 30.688 5.949 1 98.12 104 GLY A O 1
ATOM 751 N N . LEU A 1 105 ? 0.358 28.562 5.785 1 98.5 105 LEU A N 1
ATOM 752 C CA . LEU A 1 105 ? -0.767 28.172 6.629 1 98.5 105 LEU A CA 1
ATOM 753 C C . LEU A 1 105 ? -0.476 28.469 8.094 1 98.5 105 LEU A C 1
ATOM 755 O O . LEU A 1 105 ? 0.684 28.469 8.516 1 98.5 105 LEU A O 1
ATOM 759 N N . LYS A 1 106 ? -1.54 28.656 8.82 1 98.31 106 LYS A N 1
ATOM 760 C CA . LYS A 1 106 ? -1.417 28.922 10.258 1 98.31 106 LYS A CA 1
ATOM 761 C C . LYS A 1 106 ? -1.907 27.719 11.07 1 98.31 106 LYS A C 1
ATOM 763 O O . LYS A 1 106 ? -1.456 27.516 12.203 1 98.31 106 LYS A O 1
ATOM 768 N N . THR A 1 107 ? -2.857 26.969 10.453 1 98.75 107 THR A N 1
ATOM 769 C CA . THR A 1 107 ? -3.418 25.844 11.172 1 98.75 107 THR A CA 1
ATOM 770 C C . THR A 1 107 ? -3.438 24.594 10.289 1 98.75 107 THR A C 1
ATOM 772 O O . THR A 1 107 ? -3.785 24.672 9.109 1 98.75 107 THR A O 1
ATOM 775 N N . VAL A 1 108 ? -2.984 23.547 10.859 1 98.88 108 VAL A N 1
ATOM 776 C CA . VAL A 1 108 ? -3.016 22.281 10.148 1 98.88 108 VAL A CA 1
ATOM 777 C C . VAL A 1 108 ? -3.305 21.141 11.133 1 98.88 108 VAL A C 1
ATOM 779 O O . VAL A 1 108 ? -2.832 21.172 12.273 1 98.88 108 VAL A O 1
ATOM 782 N N . ALA A 1 109 ? -4.125 20.219 10.719 1 98.94 109 ALA A N 1
ATOM 783 C CA . ALA A 1 109 ? -4.438 19.047 11.539 1 98.94 109 ALA A CA 1
ATOM 784 C C . ALA A 1 109 ? -3.801 17.781 10.969 1 98.94 109 ALA A C 1
ATOM 786 O O . ALA A 1 109 ? -3.803 17.578 9.75 1 98.94 109 ALA A O 1
ATOM 787 N N . PHE A 1 110 ? -3.191 17.016 11.828 1 98.94 110 PHE A N 1
ATOM 788 C CA . PHE A 1 110 ? -2.6 15.734 11.484 1 98.94 110 PHE A CA 1
ATOM 789 C C . PHE A 1 110 ? -3.34 14.594 12.172 1 98.94 110 PHE A C 1
ATOM 791 O O . PHE A 1 110 ? -3.658 14.68 13.359 1 98.94 110 PHE A O 1
ATOM 798 N N . PRO A 1 111 ? -3.588 13.539 11.461 1 98.81 111 PRO A N 1
ATOM 799 C CA . PRO A 1 111 ? -3.783 12.266 12.156 1 98.81 111 PRO A CA 1
ATOM 800 C C . PRO A 1 111 ? -2.467 11.586 12.531 1 98.81 111 PRO A C 1
ATOM 802 O O . PRO A 1 111 ? -1.392 12.125 12.25 1 98.81 111 PRO A O 1
ATOM 805 N N . LEU A 1 112 ? -2.576 10.523 13.273 1 98.31 112 LEU A N 1
ATOM 806 C CA . LEU A 1 112 ? -1.388 9.688 13.391 1 98.31 112 LEU A CA 1
ATOM 807 C C . LEU A 1 112 ? -1.095 8.969 12.078 1 98.31 112 LEU A C 1
ATOM 809 O O . LEU A 1 112 ? -1.982 8.336 11.5 1 98.31 112 LEU A O 1
ATOM 813 N N . LEU A 1 113 ? 0.089 9.141 11.586 1 98.06 113 LEU A N 1
ATOM 814 C CA . LEU A 1 113 ? 0.458 8.57 10.297 1 98.06 113 LEU A CA 1
ATOM 815 C C . LEU A 1 113 ? 0.962 7.141 10.461 1 98.06 113 LEU A C 1
ATOM 817 O O . LEU A 1 113 ? 1.871 6.887 11.258 1 98.06 113 LEU A O 1
ATOM 821 N N . GLY A 1 114 ? 0.354 6.195 9.688 1 95.12 114 GLY A N 1
ATOM 822 C CA . GLY A 1 114 ? 0.945 4.875 9.562 1 95.12 114 GLY A CA 1
ATOM 823 C C . GLY A 1 114 ? 0.474 3.91 10.641 1 95.12 114 GLY A C 1
ATOM 824 O O . GLY A 1 114 ? 0.984 2.793 10.742 1 95.12 114 GLY A O 1
ATOM 825 N N . THR A 1 115 ? -0.506 4.289 11.453 1 95 115 THR A N 1
ATOM 826 C CA . THR A 1 115 ? -0.903 3.43 12.562 1 95 115 THR A CA 1
ATOM 827 C C . THR A 1 115 ? -2.08 2.543 12.164 1 95 115 THR A C 1
ATOM 829 O O . THR A 1 115 ? -2.383 1.561 12.844 1 95 115 THR A O 1
ATOM 832 N N . GLY A 1 116 ? -2.789 2.82 11.148 1 90.94 116 GLY A N 1
ATOM 833 C CA . GLY A 1 116 ? -3.852 1.981 10.617 1 90.94 116 GLY A CA 1
ATOM 834 C C . GLY A 1 116 ? -3.348 0.917 9.664 1 90.94 116 GLY A C 1
ATOM 835 O O . GLY A 1 116 ? -2.752 -0.075 10.086 1 90.94 116 GLY A O 1
ATOM 836 N N . VAL A 1 117 ? -3.471 1.251 8.438 1 87.12 117 VAL A N 1
ATOM 837 C CA . VAL A 1 117 ? -3.047 0.348 7.371 1 87.12 117 VAL A CA 1
ATOM 838 C C . VAL A 1 117 ? -1.551 0.072 7.488 1 87.12 117 VAL A C 1
ATOM 840 O O . VAL A 1 117 ? -1.089 -1.028 7.18 1 87.12 117 VAL A O 1
ATOM 843 N N . GLY A 1 118 ? -0.857 0.991 8 1 91.31 118 GLY A N 1
ATOM 844 C CA . GLY A 1 118 ? 0.583 0.841 8.141 1 91.31 118 GLY A CA 1
ATOM 845 C C . GLY A 1 118 ? 0.979 -0.098 9.266 1 91.31 118 GLY A C 1
ATOM 846 O O . GLY A 1 118 ? 2.1 -0.611 9.281 1 91.31 118 GLY A O 1
ATOM 847 N N . GLY A 1 119 ? 0.152 -0.152 10.297 1 90.69 119 GLY A N 1
ATOM 848 C CA . GLY A 1 119 ? 0.336 -1.134 11.359 1 90.69 119 GLY A CA 1
ATOM 849 C C . GLY A 1 119 ? 1.388 -0.727 12.375 1 90.69 119 GLY A C 1
ATOM 850 O O . GLY A 1 119 ? 1.829 -1.548 13.18 1 90.69 119 GLY A O 1
ATOM 851 N N . LEU A 1 120 ? 1.845 0.466 12.406 1 94.75 120 LEU A N 1
ATOM 852 C CA . LEU A 1 120 ? 2.881 0.915 13.328 1 94.75 120 LEU A CA 1
ATOM 853 C C . LEU A 1 120 ? 2.303 1.15 14.719 1 94.75 120 LEU A C 1
ATOM 855 O O . LEU A 1 120 ? 1.125 1.484 14.859 1 94.75 120 LEU A O 1
ATOM 859 N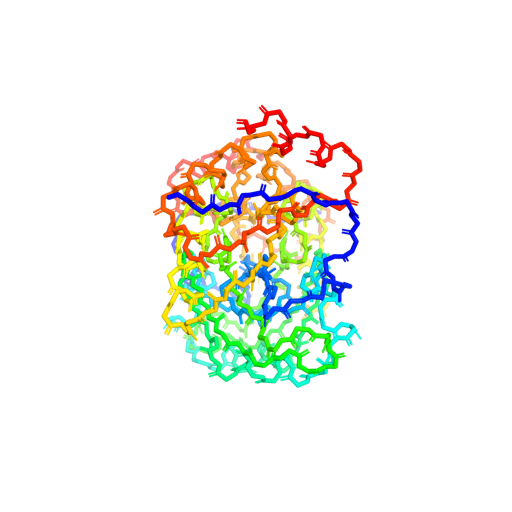 N . PRO A 1 121 ? 3.15 1.001 15.719 1 96.5 121 PRO A N 1
ATOM 860 C CA . PRO A 1 121 ? 2.67 1.254 17.078 1 96.5 121 PRO A CA 1
ATOM 861 C C . PRO A 1 121 ? 2.332 2.723 17.328 1 96.5 121 PRO A C 1
ATOM 863 O O . PRO A 1 121 ? 3.156 3.602 17.062 1 96.5 121 PRO A O 1
ATOM 866 N N . VAL A 1 122 ? 1.233 3.004 17.906 1 98 122 VAL A N 1
ATOM 867 C CA . VAL A 1 122 ? 0.661 4.332 18.078 1 98 122 VAL A CA 1
ATOM 868 C C . VAL A 1 122 ? 1.609 5.203 18.906 1 98 122 VAL A C 1
ATOM 870 O O . VAL A 1 122 ? 1.907 6.336 18.531 1 98 122 VAL A O 1
ATOM 873 N N . GLU A 1 123 ? 2.137 4.648 19.984 1 98.25 123 GLU A N 1
ATOM 874 C CA . GLU A 1 123 ? 2.977 5.434 20.875 1 98.25 123 GLU A CA 1
ATOM 875 C C . GLU A 1 123 ? 4.262 5.879 20.188 1 98.25 123 GLU A C 1
ATOM 877 O O . GLU A 1 123 ? 4.699 7.02 20.344 1 98.25 123 GLU A O 1
ATOM 882 N N . ALA A 1 124 ? 4.855 4.965 19.469 1 98.56 124 ALA A N 1
ATOM 883 C CA . ALA A 1 124 ? 6.09 5.285 18.766 1 98.56 124 ALA A CA 1
ATOM 884 C C . ALA A 1 124 ? 5.844 6.328 17.672 1 98.56 124 ALA A C 1
ATOM 886 O O . ALA A 1 124 ? 6.641 7.25 17.5 1 98.56 124 ALA A O 1
ATOM 887 N N . VAL A 1 125 ? 4.77 6.211 16.984 1 98.69 125 VAL A N 1
ATOM 888 C CA . VAL A 1 125 ? 4.406 7.141 15.93 1 98.69 125 VAL A CA 1
ATOM 889 C C . VAL A 1 125 ? 4.156 8.531 16.516 1 98.69 125 VAL A C 1
ATOM 891 O O . VAL A 1 125 ? 4.645 9.531 15.992 1 98.69 125 VAL A O 1
ATOM 894 N N . ALA A 1 126 ? 3.4 8.531 17.609 1 98.69 126 ALA A N 1
ATOM 895 C CA . ALA A 1 126 ? 3.117 9.805 18.266 1 98.69 126 ALA A CA 1
ATOM 896 C C . ALA A 1 126 ? 4.406 10.523 18.656 1 98.69 126 ALA A C 1
ATOM 898 O O . ALA A 1 126 ? 4.543 11.727 18.422 1 98.69 126 ALA A O 1
ATOM 899 N N . ARG A 1 127 ? 5.367 9.797 19.188 1 98.62 127 ARG A N 1
ATOM 900 C CA . ARG A 1 127 ? 6.633 10.383 19.609 1 98.62 1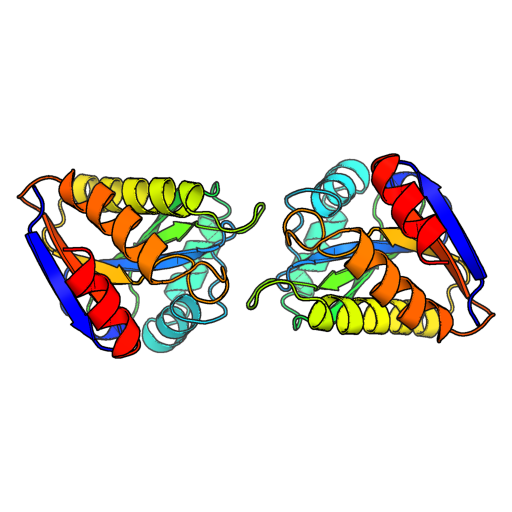27 ARG A CA 1
ATOM 901 C C . ARG A 1 127 ? 7.395 10.969 18.438 1 98.62 127 ARG A C 1
ATOM 903 O O . ARG A 1 127 ? 7.871 12.102 18.5 1 98.62 127 ARG A O 1
ATOM 910 N N . VAL A 1 128 ? 7.469 10.195 17.375 1 98.75 128 VAL A N 1
ATOM 911 C CA . VAL A 1 128 ? 8.203 10.617 16.188 1 98.75 128 VAL A CA 1
ATOM 912 C C . VAL A 1 128 ? 7.551 11.859 15.578 1 98.75 128 VAL A C 1
ATOM 914 O O . VAL A 1 128 ? 8.242 12.805 15.195 1 98.75 128 VAL A O 1
ATOM 917 N N . MET A 1 129 ? 6.234 11.883 15.492 1 98.75 129 MET A N 1
ATOM 918 C CA . MET A 1 129 ? 5.523 13.016 14.898 1 98.75 129 MET A CA 1
ATOM 919 C C . MET A 1 129 ? 5.668 14.266 15.758 1 98.75 129 MET A C 1
ATOM 921 O O . MET A 1 129 ? 5.898 15.359 15.234 1 98.75 129 MET A O 1
ATOM 925 N N . VAL A 1 130 ? 5.559 14.086 17.078 1 98.62 130 VAL A N 1
ATOM 926 C CA . VAL A 1 130 ? 5.711 15.219 17.984 1 98.62 130 VAL A CA 1
ATOM 927 C C . VAL A 1 130 ? 7.105 15.82 17.828 1 98.62 130 VAL A C 1
ATOM 929 O O . VAL A 1 130 ? 7.262 17.047 17.797 1 98.62 130 VAL A O 1
ATOM 932 N N . GLU A 1 131 ? 8.109 14.969 17.719 1 98.31 131 GLU A N 1
ATOM 933 C CA . GLU A 1 131 ? 9.477 15.43 17.516 1 98.31 131 GLU A CA 1
ATOM 934 C C . GLU A 1 131 ? 9.602 16.281 16.25 1 98.31 131 GLU A C 1
ATOM 936 O O . GLU A 1 131 ? 10.219 17.344 16.281 1 98.31 131 GLU A O 1
ATOM 941 N N . GLU A 1 132 ? 9.023 15.828 15.188 1 98.56 132 GLU A N 1
ATOM 942 C CA . GLU A 1 132 ? 9.086 16.562 13.93 1 98.56 132 GLU A CA 1
ATOM 943 C C . GLU A 1 132 ? 8.289 17.859 14.008 1 98.56 132 GLU A C 1
ATOM 945 O O . GLU A 1 132 ? 8.727 18.891 13.492 1 98.56 132 GLU A O 1
ATOM 950 N N . ILE A 1 133 ? 7.121 17.812 14.617 1 98.56 133 ILE A N 1
ATOM 951 C CA . ILE A 1 133 ? 6.234 18.969 14.688 1 98.56 133 ILE A CA 1
ATOM 952 C C . ILE A 1 133 ? 6.879 20.078 15.523 1 98.56 133 ILE A C 1
ATOM 954 O O . ILE A 1 133 ? 6.734 21.266 15.219 1 98.56 133 ILE A O 1
ATOM 958 N N . ARG A 1 134 ? 7.621 19.688 16.516 1 97.56 134 ARG A N 1
ATOM 959 C CA . ARG A 1 134 ? 8.273 20.656 17.391 1 97.56 134 ARG A CA 1
ATOM 960 C C . ARG A 1 134 ? 9.312 21.469 16.641 1 97.56 134 ARG A C 1
ATOM 962 O O . ARG A 1 134 ? 9.656 22.594 17.047 1 97.56 134 ARG A O 1
ATOM 969 N N . GLU A 1 135 ? 9.734 20.938 15.547 1 97 135 GLU A N 1
ATOM 970 C CA . GLU A 1 135 ? 10.75 21.625 14.758 1 97 135 GLU A CA 1
ATOM 971 C C . GLU A 1 135 ? 10.125 22.641 13.805 1 97 135 GLU A C 1
ATOM 973 O O . GLU A 1 135 ? 10.828 23.469 13.219 1 97 135 GLU A O 1
ATOM 978 N N . ALA A 1 136 ? 8.852 22.625 13.656 1 97.44 136 ALA A N 1
ATOM 979 C CA . ALA A 1 136 ? 8.148 23.562 12.781 1 97.44 136 ALA A CA 1
ATOM 980 C C . ALA A 1 136 ? 8.102 24.953 13.398 1 97.44 136 ALA A C 1
ATOM 982 O O . ALA A 1 136 ? 8.258 25.109 14.609 1 97.44 136 ALA A O 1
ATOM 983 N N . PRO A 1 137 ? 7.953 25.953 12.586 1 96.69 137 PRO A N 1
ATOM 984 C CA . PRO A 1 137 ? 7.934 27.312 13.117 1 96.69 137 PRO A CA 1
ATOM 985 C C . PRO A 1 137 ? 6.754 27.578 14.047 1 96.69 137 PRO A C 1
ATOM 987 O O . PRO A 1 137 ? 5.723 26.906 13.938 1 96.69 137 PRO A O 1
ATOM 990 N N . ASP A 1 138 ? 6.887 28.531 14.875 1 95.19 138 ASP A N 1
ATOM 991 C CA . ASP A 1 138 ? 5.883 28.844 15.883 1 95.19 138 ASP A CA 1
ATOM 992 C C . ASP A 1 138 ? 4.676 29.531 15.258 1 95.19 138 ASP A C 1
ATOM 994 O O . 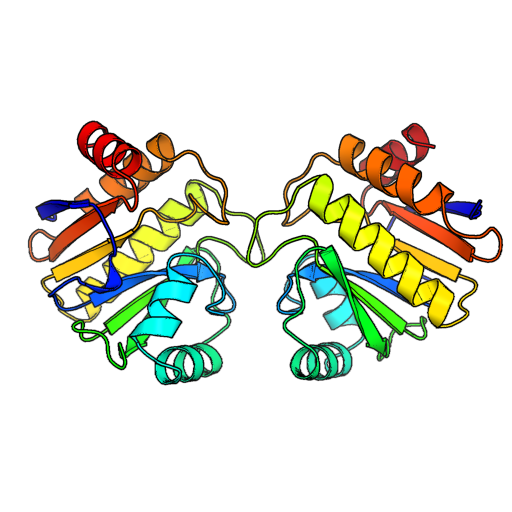ASP A 1 138 ? 3.65 29.734 15.914 1 95.19 138 ASP A O 1
ATOM 998 N N . THR A 1 139 ? 4.789 29.844 13.961 1 95.94 139 THR A N 1
ATOM 999 C CA . THR A 1 139 ? 3.668 30.438 13.234 1 95.94 139 THR A CA 1
ATOM 1000 C C . THR A 1 139 ? 2.617 29.375 12.906 1 95.94 139 THR A C 1
ATOM 1002 O O . THR A 1 139 ? 1.493 29.719 12.523 1 95.94 139 THR A O 1
ATOM 1005 N N . LEU A 1 140 ? 2.953 28.172 13.055 1 97.88 140 LEU A N 1
ATOM 1006 C CA . LEU A 1 140 ? 2.064 27.062 12.719 1 97.88 140 LEU A CA 1
ATOM 1007 C C . LEU A 1 140 ? 1.468 26.438 13.977 1 97.88 140 LEU A C 1
ATOM 1009 O O . LEU A 1 140 ? 2.191 26.141 14.93 1 97.88 140 LEU A O 1
ATOM 1013 N N . GLU A 1 141 ? 0.165 26.312 14.023 1 98.56 141 GLU A N 1
ATOM 1014 C CA . GLU A 1 141 ? -0.532 25.531 15.031 1 98.56 141 GLU A CA 1
ATOM 1015 C C . GLU A 1 141 ? -0.937 24.156 14.477 1 98.56 141 GLU A C 1
ATOM 1017 O O . GLU A 1 141 ? -1.633 24.078 13.469 1 98.56 141 GLU A O 1
ATOM 1022 N N . VAL A 1 142 ? -0.478 23.172 15.164 1 98.81 142 VAL A N 1
ATOM 1023 C CA . VAL A 1 142 ? -0.723 21.812 14.711 1 98.81 142 VAL A CA 1
ATOM 1024 C C . VAL A 1 142 ? -1.675 21.109 15.672 1 98.81 142 VAL A C 1
ATOM 1026 O O . VAL A 1 142 ? -1.423 21.062 16.875 1 98.81 142 VAL A O 1
ATOM 1029 N N . THR A 1 143 ? -2.783 20.688 15.156 1 98.88 143 THR A N 1
ATOM 1030 C CA . THR A 1 143 ? -3.67 19.828 15.938 1 98.88 143 THR A CA 1
ATOM 1031 C C . THR A 1 143 ? -3.457 18.359 15.57 1 98.88 143 THR A C 1
ATOM 1033 O O . THR A 1 143 ? -3.654 17.969 14.414 1 98.88 143 THR A O 1
ATOM 1036 N N . LEU A 1 144 ? -3.045 17.578 16.516 1 98.81 144 LEU A N 1
ATOM 1037 C CA . LEU A 1 144 ? -2.889 16.141 16.328 1 98.81 144 LEU A CA 1
ATOM 1038 C C . LEU A 1 144 ? -4.152 15.406 16.75 1 98.81 144 LEU A C 1
ATOM 1040 O O . LEU A 1 144 ? -4.586 15.516 17.891 1 98.81 144 LEU A O 1
ATOM 1044 N N . TYR A 1 145 ? -4.688 14.695 15.766 1 98.69 145 TYR A N 1
ATOM 1045 C CA . TYR A 1 145 ? -5.926 13.961 16 1 98.69 145 TYR A CA 1
ATOM 1046 C C . TYR A 1 145 ? -5.637 12.508 16.375 1 98.69 145 TYR A C 1
ATOM 1048 O O . TYR A 1 145 ? -4.879 11.82 15.695 1 98.69 145 TYR A O 1
ATOM 1056 N N . GLY A 1 146 ? -6.152 12.062 17.484 1 98.06 146 GLY A N 1
ATOM 1057 C CA . GLY A 1 146 ? -6.391 10.656 17.766 1 98.06 146 GLY A CA 1
ATOM 1058 C C . GLY A 1 146 ? -7.805 10.219 17.438 1 98.06 146 GLY A C 1
ATOM 1059 O O . GLY A 1 146 ? -8.773 10.75 17.984 1 98.06 146 GLY A O 1
ATOM 1060 N N . TYR A 1 147 ? -7.895 9.258 16.484 1 96.56 147 TYR A N 1
ATOM 1061 C CA . TYR A 1 147 ? -9.242 8.836 16.125 1 96.56 147 TYR A CA 1
ATOM 1062 C C . TYR A 1 147 ? -9.969 8.25 17.328 1 96.56 147 TYR A C 1
ATOM 1064 O O . TYR A 1 147 ? -11.125 8.594 17.594 1 96.56 147 TYR A O 1
ATOM 1072 N N . ARG A 1 148 ? -9.211 7.316 18.062 1 96.31 148 ARG A N 1
ATOM 1073 C CA . ARG A 1 148 ? -9.758 6.734 19.297 1 96.31 148 ARG A CA 1
ATOM 1074 C C . ARG A 1 148 ? -9.172 7.398 20.531 1 96.31 148 ARG A C 1
ATOM 1076 O O . ARG A 1 148 ? -8.125 8.055 20.453 1 96.31 148 ARG A O 1
ATOM 1083 N N . LYS A 1 149 ? -9.883 7.281 21.562 1 96.69 149 LYS A N 1
ATOM 1084 C CA . LYS A 1 149 ? -9.438 7.848 22.828 1 96.69 149 LYS A CA 1
ATOM 1085 C C . LYS A 1 149 ? -8.016 7.418 23.156 1 96.69 149 LYS A C 1
ATOM 1087 O O . LYS A 1 149 ? -7.199 8.234 23.594 1 96.69 149 LYS A O 1
ATOM 1092 N N . GLU A 1 150 ? -7.719 6.188 22.984 1 96.25 150 GLU A N 1
ATOM 1093 C CA . GLU A 1 150 ? -6.395 5.656 23.297 1 96.25 150 GLU A CA 1
ATOM 1094 C C . GLU A 1 150 ? -5.32 6.312 22.438 1 96.25 150 GLU A C 1
ATOM 1096 O O . GLU A 1 150 ? -4.188 6.508 22.875 1 96.25 150 GLU A O 1
ATOM 1101 N N . ASP A 1 151 ? -5.68 6.66 21.234 1 97.06 151 ASP A N 1
ATOM 1102 C CA . ASP A 1 151 ? -4.754 7.348 20.344 1 97.06 151 ASP A CA 1
ATOM 1103 C C . ASP A 1 151 ? -4.441 8.758 20.844 1 97.06 151 ASP A C 1
ATOM 1105 O O . ASP A 1 151 ? -3.283 9.18 20.844 1 97.06 151 ASP A O 1
ATOM 1109 N N . ALA A 1 152 ? -5.523 9.453 21.25 1 97.81 152 ALA A N 1
ATOM 1110 C CA . ALA A 1 152 ? -5.348 10.805 21.781 1 97.81 152 ALA A CA 1
ATOM 1111 C C . ALA A 1 152 ? -4.496 10.789 23.047 1 97.81 152 ALA A C 1
ATOM 1113 O O . ALA A 1 152 ? -3.668 11.68 23.266 1 97.81 152 ALA A O 1
ATOM 1114 N N . GLU A 1 153 ? -4.691 9.789 23.828 1 97.88 153 GLU A N 1
ATOM 1115 C CA . GLU A 1 153 ? -3.91 9.664 25.047 1 97.88 153 GLU A CA 1
ATOM 1116 C C . GLU A 1 153 ? -2.436 9.422 24.75 1 97.88 153 GLU A C 1
ATOM 1118 O O . GLU A 1 153 ? -1.558 9.953 25.422 1 97.88 153 GLU A O 1
ATOM 1123 N N . ALA A 1 154 ? -2.178 8.602 23.766 1 97.81 154 ALA A N 1
ATOM 1124 C CA . ALA A 1 154 ? -0.801 8.359 23.344 1 97.81 154 ALA A CA 1
ATOM 1125 C C . ALA A 1 154 ? -0.128 9.656 22.891 1 97.81 154 ALA A C 1
ATOM 1127 O O . ALA A 1 154 ? 1.052 9.875 23.172 1 97.81 154 ALA A O 1
ATOM 1128 N N . ILE A 1 155 ? -0.896 10.484 22.203 1 98.25 155 ILE A N 1
ATOM 1129 C CA . ILE A 1 155 ? -0.378 11.766 21.75 1 98.25 155 ILE A CA 1
ATOM 1130 C C . ILE A 1 155 ? -0.046 12.641 22.953 1 98.25 155 ILE A C 1
ATOM 1132 O O . ILE A 1 155 ? 1.029 13.242 23.016 1 98.25 155 ILE A O 1
ATOM 1136 N N . ARG A 1 156 ? -0.931 12.664 23.922 1 98.06 156 ARG A N 1
ATOM 1137 C CA . ARG A 1 156 ? -0.718 13.484 25.109 1 98.06 156 ARG A CA 1
ATOM 1138 C C . ARG A 1 156 ? 0.515 13.023 25.891 1 98.06 156 ARG A C 1
ATOM 1140 O O . ARG A 1 156 ? 1.278 13.844 26.391 1 98.06 156 ARG A O 1
ATOM 1147 N N . LYS A 1 157 ? 0.669 11.75 25.906 1 97.56 157 LYS A N 1
ATOM 1148 C CA . LYS A 1 157 ? 1.828 11.195 26.609 1 97.56 157 LYS A CA 1
ATOM 1149 C C . LYS A 1 157 ? 3.127 11.586 25.906 1 97.56 157 LYS A C 1
ATOM 1151 O O . LYS A 1 157 ? 4.16 11.75 26.562 1 97.56 157 LYS A O 1
ATOM 1156 N N . ALA A 1 158 ? 3.076 11.719 24.625 1 97.19 158 ALA A N 1
ATOM 1157 C CA . ALA A 1 158 ? 4.262 12.031 23.844 1 97.19 158 ALA A CA 1
ATOM 1158 C C . ALA A 1 158 ? 4.625 13.508 23.953 1 97.19 158 ALA A C 1
ATOM 1160 O O . ALA A 1 158 ? 5.727 13.914 23.578 1 97.19 158 ALA A O 1
ATOM 1161 N N . LEU A 1 159 ? 3.693 14.312 24.344 1 95.69 159 LEU A N 1
ATOM 1162 C CA . LEU A 1 159 ? 3.926 15.75 24.484 1 95.69 159 LEU A CA 1
ATOM 1163 C C . LEU A 1 159 ? 4.672 16.062 25.781 1 95.69 159 LEU A C 1
ATOM 1165 O O . LEU A 1 159 ? 5.496 16.969 25.828 1 95.69 159 LEU A O 1
ATOM 1169 N N . MET B 1 1 ? -3.295 -32.938 -5.594 1 89.81 1 MET B N 1
ATOM 1170 C CA . MET B 1 1 ? -2.354 -31.938 -5.074 1 89.81 1 MET B CA 1
ATOM 1171 C C . MET B 1 1 ? -1.444 -31.422 -6.184 1 89.81 1 MET B C 1
ATOM 1173 O O . MET B 1 1 ? -0.902 -32.188 -6.969 1 89.81 1 MET B O 1
ATOM 1177 N N . ALA B 1 2 ? -1.338 -30.125 -6.191 1 88.06 2 ALA B N 1
ATOM 1178 C CA . ALA B 1 2 ? -0.504 -29.547 -7.242 1 88.06 2 ALA B CA 1
ATOM 1179 C C . ALA B 1 2 ? 0.952 -29.984 -7.082 1 88.06 2 ALA B C 1
ATOM 1181 O O . ALA B 1 2 ? 1.414 -30.234 -5.969 1 88.06 2 ALA B O 1
ATOM 1182 N N . ARG B 1 3 ? 1.627 -30.125 -8.164 1 93.81 3 ARG B N 1
ATOM 1183 C CA . ARG B 1 3 ? 3.074 -30.297 -8.141 1 93.81 3 ARG B CA 1
ATOM 1184 C C . ARG B 1 3 ? 3.789 -28.984 -7.848 1 93.81 3 ARG B C 1
ATOM 1186 O O . ARG B 1 3 ? 3.502 -27.969 -8.477 1 93.81 3 ARG B O 1
ATOM 1193 N N . ILE B 1 4 ? 4.676 -29.031 -6.895 1 97.94 4 ILE B N 1
ATOM 1194 C CA . ILE B 1 4 ? 5.367 -27.812 -6.496 1 97.94 4 ILE B CA 1
ATOM 1195 C C . ILE B 1 4 ? 6.844 -27.906 -6.871 1 97.94 4 ILE B C 1
ATOM 1197 O O . ILE B 1 4 ? 7.504 -28.906 -6.566 1 97.94 4 ILE B O 1
ATOM 1201 N N . ARG B 1 5 ? 7.293 -26.984 -7.598 1 98.12 5 ARG B N 1
ATOM 1202 C CA . ARG B 1 5 ? 8.711 -26.797 -7.887 1 98.12 5 ARG B CA 1
ATOM 1203 C C . ARG B 1 5 ? 9.242 -25.531 -7.215 1 98.12 5 ARG B C 1
ATOM 1205 O O . ARG B 1 5 ? 8.477 -24.625 -6.906 1 98.12 5 ARG B O 1
ATOM 1212 N N . VAL B 1 6 ? 10.57 -25.547 -6.973 1 98.62 6 VAL B N 1
ATOM 1213 C CA . VAL B 1 6 ? 11.211 -24.375 -6.387 1 98.62 6 VAL B CA 1
ATOM 1214 C C . VAL B 1 6 ? 12.242 -23.797 -7.363 1 98.62 6 VAL B C 1
ATOM 1216 O O . VAL B 1 6 ? 12.984 -24.547 -7.996 1 98.62 6 VAL B O 1
ATOM 1219 N N . ALA B 1 7 ? 12.234 -22.547 -7.582 1 98.5 7 ALA B N 1
ATOM 1220 C CA . ALA B 1 7 ? 13.219 -21.859 -8.414 1 98.5 7 ALA B CA 1
ATOM 1221 C C . ALA B 1 7 ? 13.781 -20.625 -7.691 1 98.5 7 ALA B C 1
ATOM 1223 O O . ALA B 1 7 ? 13.156 -20.094 -6.773 1 98.5 7 ALA B O 1
ATOM 1224 N N . GLU B 1 8 ? 14.984 -20.297 -8.07 1 98.25 8 GLU B N 1
ATOM 1225 C CA . GLU B 1 8 ? 15.664 -19.125 -7.523 1 98.25 8 GLU B CA 1
ATOM 1226 C C . GLU B 1 8 ? 15.867 -18.047 -8.594 1 98.25 8 GLU B C 1
ATOM 1228 O O . GLU B 1 8 ? 16.266 -18.359 -9.719 1 98.25 8 GLU B O 1
ATOM 1233 N N . GLY B 1 9 ? 15.5 -16.828 -8.32 1 97.56 9 GLY B N 1
ATOM 1234 C CA . GLY B 1 9 ? 15.836 -15.734 -9.219 1 97.56 9 GLY B CA 1
ATOM 1235 C C . GLY B 1 9 ? 14.633 -14.938 -9.68 1 97.56 9 GLY B C 1
ATOM 1236 O O . GLY B 1 9 ? 13.672 -14.773 -8.93 1 97.56 9 GLY B O 1
ATOM 1237 N N . ASP B 1 10 ? 14.789 -14.406 -10.852 1 97.94 10 ASP B N 1
ATOM 1238 C CA . ASP B 1 10 ? 13.82 -13.469 -11.422 1 97.94 10 ASP B CA 1
ATOM 1239 C C . ASP B 1 10 ? 12.648 -14.203 -12.062 1 97.94 10 ASP B C 1
ATOM 1241 O O . ASP B 1 10 ? 12.805 -14.844 -13.109 1 97.94 10 ASP B O 1
ATOM 1245 N N . ILE B 1 11 ? 11.484 -14.07 -11.484 1 98.62 11 ILE B N 1
ATOM 1246 C CA . ILE B 1 11 ? 10.289 -14.797 -11.891 1 98.62 11 ILE B CA 1
ATOM 1247 C C . ILE B 1 11 ? 9.898 -14.383 -13.312 1 98.62 11 ILE B C 1
ATOM 1249 O O . ILE B 1 11 ? 9.188 -15.117 -14 1 98.62 11 ILE B O 1
ATOM 1253 N N . THR B 1 12 ? 10.352 -13.148 -13.727 1 98.56 12 THR B N 1
ATOM 1254 C CA . THR B 1 12 ? 9.945 -12.656 -15.039 1 98.56 12 THR B CA 1
ATOM 1255 C C . THR B 1 12 ? 10.562 -13.492 -16.156 1 98.56 12 THR B C 1
ATOM 1257 O O . THR B 1 12 ? 10.156 -13.398 -17.312 1 98.56 12 THR B O 1
ATOM 1260 N N . GLY B 1 13 ? 11.5 -14.344 -15.82 1 97.88 13 GLY B N 1
ATOM 1261 C CA . GLY B 1 13 ? 12.117 -15.25 -16.781 1 97.88 13 GLY B CA 1
ATOM 1262 C C . GLY B 1 13 ? 11.398 -16.578 -16.891 1 97.88 13 GLY B C 1
ATOM 1263 O O . GLY B 1 13 ? 11.773 -17.422 -17.703 1 97.88 13 GLY B O 1
ATOM 1264 N N . PHE B 1 14 ? 10.359 -16.781 -16.094 1 98.44 14 PHE B N 1
ATOM 1265 C CA . PHE B 1 14 ? 9.625 -18.031 -16.094 1 98.44 14 PHE B CA 1
ATOM 1266 C C . PHE B 1 14 ? 9.086 -18.359 -17.469 1 98.44 14 PHE B C 1
ATOM 1268 O O . PHE B 1 14 ? 8.531 -17.5 -18.156 1 98.44 14 PHE B O 1
ATOM 1275 N N . GLU B 1 15 ? 9.305 -19.5 -17.859 1 96.94 15 GLU B N 1
ATOM 1276 C CA . GLU B 1 15 ? 8.773 -20.016 -19.109 1 96.94 15 GLU B CA 1
ATOM 1277 C C . GLU B 1 15 ? 7.578 -20.938 -18.859 1 96.94 15 GLU B C 1
ATOM 1279 O O . GLU B 1 15 ? 7.742 -22.156 -18.703 1 96.94 15 GLU B O 1
ATOM 1284 N N . GLY B 1 16 ? 6.43 -20.484 -18.766 1 97.69 16 GLY B N 1
ATOM 1285 C CA . GLY B 1 16 ? 5.156 -21.141 -18.547 1 97.69 16 GLY B CA 1
ATOM 1286 C C . GLY B 1 16 ? 3.961 -20.266 -18.859 1 97.69 16 GLY B C 1
ATOM 1287 O O . GLY B 1 16 ? 4.074 -19.312 -19.625 1 97.69 16 GLY B O 1
ATOM 1288 N N . GLU B 1 17 ? 2.852 -20.609 -18.375 1 98.75 17 GLU B N 1
ATOM 1289 C CA . GLU B 1 17 ? 1.615 -20 -18.859 1 98.75 17 GLU B CA 1
ATOM 1290 C C . GLU B 1 17 ? 1.293 -18.719 -18.109 1 98.75 17 GLU B C 1
ATOM 1292 O O . GLU B 1 17 ? 0.748 -17.766 -18.688 1 98.75 17 GLU B O 1
ATOM 1297 N N . ALA B 1 18 ? 1.666 -18.688 -16.781 1 98.94 18 ALA B N 1
ATOM 1298 C CA . ALA B 1 18 ? 1.355 -17.469 -16.031 1 98.94 18 ALA B CA 1
ATOM 1299 C C . ALA B 1 18 ? 2.348 -17.25 -14.898 1 98.94 18 ALA B C 1
ATOM 1301 O O . ALA B 1 18 ? 2.912 -18.203 -14.367 1 98.94 18 ALA B O 1
ATOM 1302 N N . ILE B 1 19 ? 2.561 -16.016 -14.602 1 98.94 19 ILE B N 1
ATOM 1303 C CA . ILE B 1 19 ? 3.246 -15.656 -13.367 1 98.94 19 ILE B CA 1
ATOM 1304 C C . ILE B 1 19 ? 2.297 -14.883 -12.453 1 98.94 19 ILE B C 1
ATOM 1306 O O . ILE B 1 19 ? 1.424 -14.156 -12.93 1 98.94 19 ILE B O 1
ATOM 1310 N N . VAL B 1 20 ? 2.461 -15.109 -11.164 1 98.94 20 VAL B N 1
ATOM 1311 C CA . VAL B 1 20 ? 1.698 -14.352 -10.172 1 98.94 20 VAL B CA 1
ATOM 1312 C C . VAL B 1 20 ? 2.492 -13.125 -9.734 1 98.94 20 VAL B C 1
ATOM 1314 O O . VAL B 1 20 ? 3.701 -13.211 -9.508 1 98.94 20 VAL B O 1
ATOM 1317 N N . ASN B 1 21 ? 1.85 -12.023 -9.688 1 98.81 21 ASN B N 1
ATOM 1318 C CA . ASN B 1 21 ? 2.396 -10.789 -9.141 1 98.81 21 ASN B CA 1
ATOM 1319 C C . ASN B 1 21 ? 1.944 -10.562 -7.695 1 98.81 21 ASN B C 1
ATOM 1321 O O . ASN B 1 21 ? 0.758 -10.695 -7.387 1 98.81 21 ASN B O 1
ATOM 1325 N N . ALA B 1 22 ? 2.932 -10.359 -6.766 1 97.81 22 ALA B N 1
ATOM 1326 C CA . ALA B 1 22 ? 2.582 -9.836 -5.445 1 97.81 22 ALA B CA 1
ATOM 1327 C C . ALA B 1 22 ? 2.105 -8.391 -5.539 1 97.81 22 ALA B C 1
ATOM 1329 O O . ALA B 1 22 ? 2.92 -7.465 -5.562 1 97.81 22 ALA B O 1
ATOM 1330 N N . ALA B 1 23 ? 0.794 -8.18 -5.5 1 96.94 23 ALA B N 1
ATOM 1331 C CA . ALA B 1 23 ? 0.219 -6.895 -5.887 1 96.94 23 ALA B CA 1
ATOM 1332 C C . ALA B 1 23 ? -0.356 -6.164 -4.676 1 96.94 23 ALA B C 1
ATOM 1334 O O . ALA B 1 23 ? -0.639 -6.781 -3.648 1 96.94 23 ALA B O 1
ATOM 1335 N N . ASN B 1 24 ? -0.51 -4.848 -4.785 1 94.81 24 ASN B N 1
ATOM 1336 C CA . ASN B 1 24 ? -1.434 -4.082 -3.957 1 94.81 24 ASN B CA 1
ATOM 1337 C C . ASN B 1 24 ? -2.846 -4.094 -4.535 1 94.81 24 ASN B C 1
ATOM 1339 O O . ASN B 1 24 ? -3.043 -4.449 -5.695 1 94.81 24 ASN B O 1
ATOM 1343 N N . ASN B 1 25 ? -3.781 -3.693 -3.734 1 95.5 25 ASN B N 1
ATOM 1344 C CA . ASN B 1 25 ? -5.168 -3.846 -4.164 1 95.5 25 ASN B CA 1
ATOM 1345 C C . ASN B 1 25 ? -5.543 -2.807 -5.215 1 95.5 25 ASN B C 1
ATOM 1347 O O . ASN B 1 25 ? -6.582 -2.93 -5.871 1 95.5 25 ASN B O 1
ATOM 1351 N N . TRP B 1 26 ? -4.73 -1.765 -5.457 1 94.12 26 TRP B N 1
ATOM 1352 C CA . TRP B 1 26 ? -4.969 -0.781 -6.508 1 94.12 26 TRP B CA 1
ATOM 1353 C C . TRP B 1 26 ? -4.34 -1.229 -7.824 1 94.12 26 TRP B C 1
ATOM 1355 O O . TRP B 1 26 ? -4.562 -0.607 -8.867 1 94.12 26 TRP B O 1
ATOM 1365 N N . LEU B 1 27 ? -3.555 -2.26 -7.793 1 97.06 27 LEU B N 1
ATOM 1366 C CA . LEU B 1 27 ? -2.895 -2.861 -8.945 1 97.06 27 LEU B CA 1
ATOM 1367 C C . LEU B 1 27 ? -1.94 -1.871 -9.602 1 97.06 27 LEU B C 1
ATOM 1369 O O . LEU B 1 27 ? -1.948 -1.715 -10.828 1 97.06 27 LEU B O 1
ATOM 1373 N N . LYS B 1 28 ? -1.295 -1.13 -8.727 1 95.12 28 LYS B N 1
ATOM 1374 C CA . LYS B 1 28 ? -0.208 -0.278 -9.203 1 95.12 28 LYS B CA 1
ATOM 1375 C C . LYS B 1 28 ? 1.134 -1 -9.117 1 95.12 28 LYS B C 1
ATOM 1377 O O . LYS B 1 28 ? 1.54 -1.438 -8.039 1 95.12 28 LYS B O 1
ATOM 1382 N N . LEU B 1 29 ? 1.766 -1.109 -10.234 1 95.69 29 LEU B N 1
ATOM 1383 C CA . LEU B 1 29 ? 3.039 -1.815 -10.312 1 95.69 29 LEU B CA 1
ATOM 1384 C C . LEU B 1 29 ? 4.207 -0.85 -10.141 1 95.69 29 LEU B C 1
ATOM 1386 O O . LEU B 1 29 ? 4.637 -0.212 -11.109 1 95.69 29 LEU B O 1
ATOM 1390 N N . GLY B 1 30 ? 4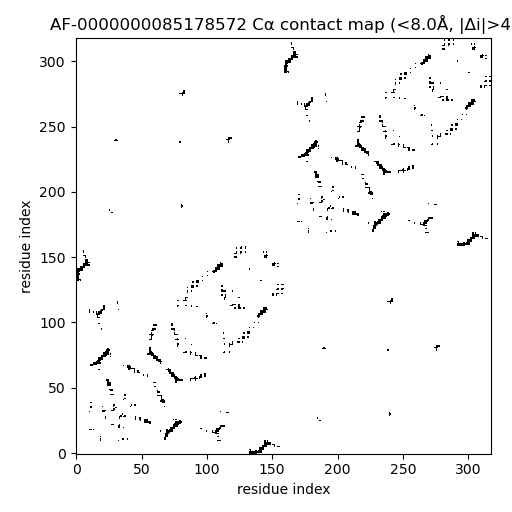.754 -0.792 -8.914 1 89.06 30 GLY B N 1
ATOM 1391 C CA . GLY B 1 30 ? 5.727 0.271 -8.711 1 89.06 30 GLY B CA 1
ATOM 1392 C C . GLY B 1 30 ? 7.055 -0.23 -8.172 1 89.06 30 GLY B C 1
ATOM 1393 O O . GLY B 1 30 ? 8.078 0.436 -8.32 1 89.06 30 GLY B O 1
ATOM 1394 N N . ALA B 1 31 ? 7.086 -1.344 -7.43 1 90.75 31 ALA B N 1
ATOM 1395 C CA . ALA B 1 31 ? 8.32 -1.81 -6.801 1 90.75 31 ALA B CA 1
ATOM 1396 C C . ALA B 1 31 ? 8.352 -3.332 -6.723 1 90.75 31 ALA B C 1
ATOM 1398 O O . ALA B 1 31 ? 7.395 -4.004 -7.113 1 90.75 31 ALA B O 1
ATOM 1399 N N . GLY B 1 32 ? 9.555 -3.854 -6.438 1 93.81 32 GLY B N 1
ATOM 1400 C CA . GLY B 1 32 ? 9.672 -5.289 -6.23 1 93.81 32 GLY B CA 1
ATOM 1401 C C . GLY B 1 32 ? 9.352 -6.098 -7.473 1 93.81 32 GLY B C 1
ATOM 1402 O O . GLY B 1 32 ? 9.773 -5.746 -8.578 1 93.81 32 GLY B O 1
ATOM 1403 N N . VAL B 1 33 ? 8.648 -7.172 -7.184 1 97.06 33 VAL B N 1
ATOM 1404 C CA . VAL B 1 33 ? 8.305 -8.07 -8.281 1 97.06 33 VAL B CA 1
ATOM 1405 C C . VAL B 1 33 ? 7.348 -7.371 -9.242 1 97.06 33 VAL B C 1
ATOM 1407 O O . VAL B 1 33 ? 7.445 -7.551 -10.461 1 97.06 33 VAL B O 1
ATOM 1410 N N . ALA B 1 34 ? 6.41 -6.539 -8.734 1 97.31 34 ALA B N 1
ATOM 1411 C CA . ALA B 1 34 ? 5.508 -5.77 -9.594 1 97.31 34 ALA B CA 1
ATOM 1412 C C . ALA B 1 34 ? 6.293 -4.84 -10.516 1 97.31 34 ALA B C 1
ATOM 1414 O O . ALA B 1 34 ? 5.984 -4.73 -11.703 1 97.31 34 ALA B O 1
ATOM 1415 N N . GLY B 1 35 ? 7.27 -4.16 -9.922 1 96.56 35 GLY B N 1
ATOM 1416 C CA . GLY B 1 35 ? 8.117 -3.303 -10.734 1 96.56 35 GLY B CA 1
ATOM 1417 C C . GLY B 1 35 ? 8.867 -4.059 -11.812 1 96.56 35 GLY B C 1
ATOM 1418 O O . GLY B 1 35 ? 9 -3.576 -12.938 1 96.56 35 GLY B O 1
ATOM 1419 N N . ALA B 1 36 ? 9.438 -5.219 -11.492 1 97.62 36 ALA B N 1
ATOM 1420 C CA . ALA B 1 36 ? 10.141 -6.07 -12.445 1 97.62 36 ALA B CA 1
ATOM 1421 C C . ALA B 1 36 ? 9.227 -6.496 -13.586 1 97.62 36 ALA B C 1
ATOM 1423 O O . ALA B 1 36 ? 9.625 -6.473 -14.75 1 97.62 36 ALA B O 1
ATOM 1424 N N . ILE B 1 37 ? 7.988 -6.824 -13.234 1 98.62 37 ILE B N 1
ATOM 1425 C CA . ILE B 1 37 ? 6.996 -7.25 -14.211 1 98.62 37 ILE B CA 1
ATOM 1426 C C . ILE B 1 37 ? 6.68 -6.094 -15.164 1 98.62 37 ILE B C 1
ATOM 1428 O O . ILE B 1 37 ? 6.602 -6.281 -16.375 1 98.62 37 ILE B O 1
ATOM 1432 N N . LEU B 1 38 ? 6.496 -4.938 -14.609 1 98.5 38 LEU B N 1
ATOM 1433 C CA . LEU B 1 38 ? 6.227 -3.771 -15.438 1 98.5 38 LEU B CA 1
ATOM 1434 C C . LEU B 1 38 ? 7.406 -3.479 -16.359 1 98.5 38 LEU B C 1
ATOM 1436 O O . LEU B 1 38 ? 7.219 -3.25 -17.562 1 98.5 38 LEU B O 1
ATOM 1440 N N . ARG B 1 39 ? 8.602 -3.475 -15.82 1 98.19 39 ARG B N 1
ATOM 1441 C CA . ARG B 1 39 ? 9.805 -3.131 -16.562 1 98.19 39 ARG B CA 1
ATOM 1442 C C . ARG B 1 39 ? 10.023 -4.102 -17.719 1 98.19 39 ARG B C 1
ATOM 1444 O O . ARG B 1 39 ? 10.336 -3.682 -18.844 1 98.19 39 ARG B O 1
ATOM 1451 N N . LYS B 1 40 ? 9.844 -5.355 -17.531 1 98.5 40 LYS B N 1
ATOM 1452 C CA . LYS B 1 40 ? 10.141 -6.371 -18.531 1 98.5 40 LYS B CA 1
ATOM 1453 C C . LYS B 1 40 ? 8.922 -6.652 -19.406 1 98.5 40 LYS B C 1
ATOM 1455 O O . LYS B 1 40 ? 9.062 -6.953 -20.594 1 98.5 40 LYS B O 1
ATOM 1460 N N . GLY B 1 41 ? 7.75 -6.566 -18.828 1 98.56 41 GLY B N 1
ATOM 1461 C CA . GLY B 1 41 ? 6.523 -6.883 -19.547 1 98.56 41 GLY B CA 1
ATOM 1462 C C . GLY B 1 41 ? 5.988 -5.719 -20.359 1 98.56 41 GLY B C 1
ATOM 1463 O O . GLY B 1 41 ? 5.199 -5.91 -21.281 1 98.56 41 GLY B O 1
ATOM 1464 N N . GLY B 1 42 ? 6.34 -4.484 -19.875 1 98.56 42 GLY B N 1
ATOM 1465 C CA . GLY B 1 42 ? 5.906 -3.305 -20.609 1 98.56 42 GLY B CA 1
ATOM 1466 C C . GLY B 1 42 ? 4.664 -2.662 -20.031 1 98.56 42 GLY B C 1
ATOM 1467 O O . GLY B 1 42 ? 4.031 -3.225 -19.141 1 98.56 42 GLY B O 1
ATOM 1468 N N . PRO B 1 43 ? 4.297 -1.456 -20.516 1 98.12 43 PRO B N 1
ATOM 1469 C CA . PRO B 1 43 ? 3.266 -0.605 -19.922 1 98.12 43 PRO B CA 1
ATOM 1470 C C . PRO B 1 43 ? 1.855 -1.161 -20.109 1 98.12 43 PRO B C 1
ATOM 1472 O O . PRO B 1 43 ? 0.924 -0.745 -19.422 1 98.12 43 PRO B O 1
ATOM 1475 N N . SER B 1 44 ? 1.714 -2.107 -21.094 1 98.69 44 SER B N 1
ATOM 1476 C CA . SER B 1 44 ? 0.38 -2.637 -21.359 1 98.69 44 SER B CA 1
ATOM 1477 C C . SER B 1 44 ? -0.184 -3.348 -20.125 1 98.69 44 SER B C 1
ATOM 1479 O O . SER B 1 44 ? -1.397 -3.355 -19.922 1 98.69 44 SER B O 1
ATOM 1481 N N . ILE B 1 45 ? 0.683 -3.904 -19.328 1 98.75 45 ILE B N 1
ATOM 1482 C CA . ILE B 1 45 ? 0.245 -4.613 -18.125 1 98.75 45 ILE B CA 1
ATOM 1483 C C . ILE B 1 45 ? -0.372 -3.627 -17.141 1 98.75 45 ILE B C 1
ATOM 1485 O O . ILE B 1 45 ? -1.463 -3.863 -16.625 1 98.75 45 ILE B O 1
ATOM 1489 N N . GLN B 1 46 ? 0.284 -2.48 -16.875 1 98.12 46 GLN B N 1
ATOM 1490 C CA . GLN B 1 46 ? -0.267 -1.459 -15.992 1 98.12 46 GLN B CA 1
ATOM 1491 C C . GLN B 1 46 ? -1.568 -0.891 -16.547 1 98.12 46 GLN B C 1
ATOM 1493 O O . GLN B 1 46 ? -2.498 -0.599 -15.797 1 98.12 46 GLN B O 1
ATOM 1498 N N . GLU B 1 47 ? -1.585 -0.712 -17.875 1 98.25 47 GLU B N 1
ATOM 1499 C CA . GLU B 1 47 ? -2.791 -0.185 -18.5 1 98.25 47 GLU B CA 1
ATOM 1500 C C . GLU B 1 47 ? -3.994 -1.084 -18.234 1 98.25 47 GLU B C 1
ATOM 1502 O O . GLU B 1 47 ? -5.086 -0.595 -17.922 1 98.25 47 GLU B O 1
ATOM 1507 N N . GLU B 1 48 ? -3.791 -2.371 -18.328 1 98.75 48 GLU B N 1
ATOM 1508 C CA . GLU B 1 48 ? -4.867 -3.307 -18.031 1 98.75 48 GLU B CA 1
ATOM 1509 C C . GLU B 1 48 ? -5.227 -3.277 -16.547 1 98.75 48 GLU B C 1
ATOM 1511 O O . GLU B 1 48 ? -6.406 -3.309 -16.188 1 98.75 48 GLU B O 1
ATOM 1516 N N . CYS B 1 49 ? -4.215 -3.207 -15.727 1 98.38 49 CYS B N 1
ATOM 1517 C CA . CYS B 1 49 ? -4.434 -3.107 -14.289 1 98.38 49 CYS B CA 1
ATOM 1518 C C . CYS B 1 49 ? -5.273 -1.881 -13.953 1 98.38 49 CYS B C 1
ATOM 1520 O O . CYS B 1 49 ? -6.152 -1.944 -13.094 1 98.38 49 CYS B O 1
ATOM 1522 N N . ASP B 1 50 ? -4.98 -0.744 -14.625 1 96 50 ASP B N 1
ATOM 1523 C CA . ASP B 1 50 ? -5.684 0.506 -14.367 1 96 50 ASP B CA 1
ATOM 1524 C C . ASP B 1 50 ? -7.172 0.373 -14.68 1 96 50 ASP B C 1
ATOM 1526 O O . ASP B 1 50 ? -8.008 1.023 -14.047 1 96 50 ASP B O 1
ATOM 1530 N N . ARG B 1 51 ? -7.48 -0.518 -15.57 1 97.31 51 ARG B N 1
ATOM 1531 C CA . ARG B 1 51 ? -8.867 -0.729 -15.961 1 97.31 51 ARG B CA 1
ATOM 1532 C C . ARG B 1 51 ? -9.578 -1.67 -14.992 1 97.31 51 ARG B C 1
ATOM 1534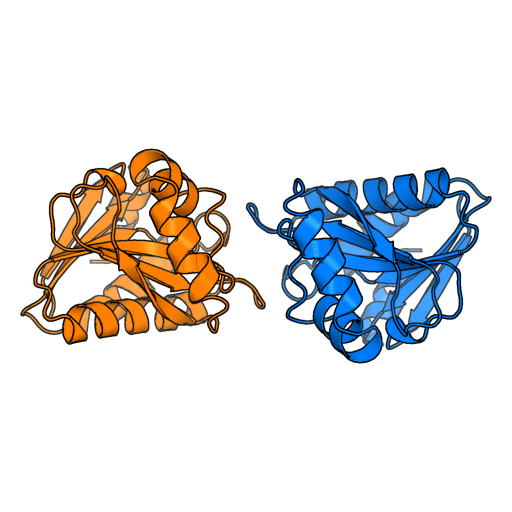 O O . ARG B 1 51 ? -10.789 -1.583 -14.805 1 97.31 51 ARG B O 1
ATOM 1541 N N . ILE B 1 52 ? -8.883 -2.441 -14.344 1 98.06 52 ILE B N 1
ATOM 1542 C CA . ILE B 1 52 ? -9.445 -3.5 -13.516 1 98.06 52 ILE B CA 1
ATOM 1543 C C . ILE B 1 52 ? -9.531 -3.025 -12.062 1 98.06 52 ILE B C 1
ATOM 1545 O O . ILE B 1 52 ? -10.508 -3.309 -11.367 1 98.06 52 ILE B O 1
ATOM 1549 N N . GLY B 1 53 ? -8.484 -2.273 -11.609 1 94.69 53 GLY B N 1
ATOM 1550 C CA . GLY B 1 53 ? -8.367 -1.928 -10.203 1 94.69 53 GLY B CA 1
ATOM 1551 C C . GLY B 1 53 ? -9.328 -0.84 -9.773 1 94.69 53 GLY B C 1
ATOM 1552 O O . GLY B 1 53 ? -9.82 -0.075 -10.602 1 94.69 53 GLY B O 1
ATOM 1553 N N . PRO B 1 54 ? -9.602 -0.82 -8.508 1 95.12 54 PRO B N 1
ATOM 1554 C CA . PRO B 1 54 ? -9.039 -1.633 -7.426 1 95.12 54 PRO B CA 1
ATOM 1555 C C . PRO B 1 54 ? -9.789 -2.949 -7.23 1 95.12 54 PRO B C 1
ATOM 1557 O O . PRO B 1 54 ? -10.938 -3.084 -7.664 1 95.12 54 PRO B O 1
ATOM 1560 N N . ILE B 1 55 ? -9.117 -3.953 -6.633 1 97.62 55 ILE B N 1
ATOM 1561 C CA . ILE B 1 55 ? -9.75 -5.176 -6.141 1 97.62 55 ILE B CA 1
ATOM 1562 C C . ILE B 1 55 ? -9.656 -5.227 -4.617 1 97.62 55 ILE B C 1
ATOM 1564 O O . ILE B 1 55 ? -9.172 -4.285 -3.986 1 97.62 55 ILE B O 1
ATOM 1568 N N . ARG B 1 56 ? -10.234 -6.258 -4.039 1 96.62 56 ARG B N 1
ATOM 1569 C CA . ARG B 1 56 ? -10.117 -6.379 -2.59 1 96.62 56 ARG B CA 1
ATOM 1570 C C . ARG B 1 56 ? -8.828 -7.094 -2.197 1 96.62 56 ARG B C 1
ATOM 1572 O O . ARG B 1 56 ? -8.375 -7.996 -2.9 1 96.62 56 ARG B O 1
ATOM 1579 N N . VAL B 1 57 ? -8.273 -6.695 -1.095 1 96.75 57 VAL B N 1
ATOM 1580 C CA . VAL B 1 57 ? -7.156 -7.461 -0.551 1 96.75 57 VAL B CA 1
ATOM 1581 C C . VAL B 1 57 ? -7.562 -8.922 -0.371 1 96.75 57 VAL B C 1
ATOM 1583 O O . VAL B 1 57 ? -8.656 -9.211 0.114 1 96.75 57 VAL B O 1
ATOM 1586 N N . GLY B 1 58 ? -6.758 -9.773 -0.809 1 98.31 58 GLY B N 1
ATOM 1587 C CA . GLY B 1 58 ? -7.07 -11.195 -0.764 1 98.31 58 GLY B CA 1
ATOM 1588 C C . GLY B 1 58 ? -7.578 -11.734 -2.088 1 98.31 58 GLY B C 1
ATOM 1589 O O . GLY B 1 58 ? -7.625 -12.953 -2.291 1 98.31 58 GLY B O 1
ATOM 1590 N N . GLU B 1 59 ? -7.965 -10.898 -2.986 1 98.62 59 GLU B N 1
ATOM 1591 C CA . GLU B 1 59 ? -8.438 -11.305 -4.309 1 98.62 59 GLU B CA 1
ATOM 1592 C C . GLU B 1 59 ? -7.312 -11.266 -5.336 1 98.62 59 GLU B C 1
ATOM 1594 O O . GLU B 1 59 ? -6.191 -10.859 -5.023 1 98.62 59 GLU B O 1
ATOM 1599 N N . ALA B 1 60 ? -7.539 -11.75 -6.527 1 98.88 60 ALA B N 1
ATOM 1600 C CA . ALA B 1 60 ? -6.582 -11.727 -7.629 1 98.88 60 ALA B CA 1
ATOM 1601 C C . ALA B 1 60 ? -7.254 -11.289 -8.93 1 98.88 60 ALA B C 1
ATOM 1603 O O . ALA B 1 60 ? -8.461 -11.477 -9.102 1 98.88 60 ALA B O 1
ATOM 1604 N N . ALA B 1 61 ? -6.578 -10.672 -9.781 1 98.88 61 ALA B N 1
ATOM 1605 C CA . ALA B 1 61 ? -7.004 -10.266 -11.117 1 98.88 61 ALA B CA 1
ATOM 1606 C C . ALA B 1 61 ? -6.02 -10.742 -12.18 1 98.88 61 ALA B C 1
ATOM 1608 O O . ALA B 1 61 ? -4.867 -11.055 -11.867 1 98.88 61 ALA B O 1
ATOM 1609 N N . VAL B 1 62 ? -6.512 -10.805 -13.438 1 98.94 62 VAL B N 1
ATOM 1610 C CA . VAL B 1 62 ? -5.691 -11.359 -14.508 1 98.94 62 VAL B CA 1
ATOM 1611 C C . VAL B 1 62 ? -5.488 -10.312 -15.602 1 98.94 62 VAL B C 1
ATOM 1613 O O . VAL B 1 62 ? -6.426 -9.602 -15.969 1 98.94 62 VAL B O 1
ATOM 1616 N N . THR B 1 63 ? -4.332 -10.18 -16.047 1 98.94 63 THR B N 1
ATOM 1617 C CA . THR B 1 63 ? -4.008 -9.406 -17.234 1 98.94 63 THR B CA 1
ATOM 1618 C C . THR B 1 63 ? -3.188 -10.242 -18.219 1 98.94 63 THR B C 1
ATOM 1620 O O . THR B 1 63 ? -2.811 -11.375 -17.906 1 98.94 63 THR B O 1
ATOM 1623 N N . GLY B 1 64 ? -3.039 -9.664 -19.469 1 98.75 64 GLY B N 1
ATOM 1624 C CA . GLY B 1 64 ? -1.985 -10.211 -20.312 1 98.75 64 GLY B CA 1
ATOM 1625 C C . GLY B 1 64 ? -0.596 -10.008 -19.734 1 98.75 64 GLY B C 1
ATOM 1626 O O . GLY B 1 64 ? -0.428 -9.305 -18.734 1 98.75 64 GLY B O 1
ATOM 1627 N N . ALA B 1 65 ? 0.411 -10.594 -20.391 1 98.75 65 ALA B N 1
ATOM 1628 C CA . ALA B 1 65 ? 1.756 -10.562 -19.828 1 98.75 65 ALA B CA 1
ATOM 1629 C C . ALA B 1 65 ? 2.678 -9.656 -20.625 1 98.75 65 ALA B C 1
ATOM 1631 O O . ALA B 1 65 ? 3.895 -9.656 -20.422 1 98.75 65 ALA B O 1
ATOM 1632 N N . GLY B 1 66 ? 2.1 -8.93 -21.562 1 98.5 66 GLY B N 1
ATOM 1633 C CA . GLY B 1 66 ? 2.908 -8.023 -22.359 1 98.5 66 GLY B CA 1
ATOM 1634 C C . GLY B 1 66 ? 4.078 -8.703 -23.047 1 98.5 66 GLY B C 1
ATOM 1635 O O . GLY B 1 66 ? 3.898 -9.711 -23.734 1 98.5 66 GLY B O 1
ATOM 1636 N N . ASN B 1 67 ? 5.273 -8.258 -22.719 1 98.56 67 ASN B N 1
ATOM 1637 C CA . ASN B 1 67 ? 6.477 -8.742 -23.391 1 98.56 67 ASN B CA 1
ATOM 1638 C C . ASN B 1 67 ? 7.086 -9.938 -22.672 1 98.56 67 ASN B C 1
ATOM 1640 O O . ASN B 1 67 ? 8.148 -10.422 -23.047 1 98.56 67 ASN B O 1
ATOM 1644 N N . LEU B 1 68 ? 6.484 -10.336 -21.609 1 98.69 68 LEU B N 1
ATOM 1645 C CA . LEU B 1 68 ? 7.004 -11.492 -20.891 1 98.69 68 LEU B CA 1
ATOM 1646 C C . LEU B 1 68 ? 6.777 -12.773 -21.688 1 98.69 68 LEU B C 1
ATOM 1648 O O . LEU B 1 68 ? 5.996 -12.789 -22.641 1 98.69 68 LEU B O 1
ATOM 1652 N N . LYS B 1 69 ? 7.449 -13.82 -21.266 1 98.12 69 LYS B N 1
ATOM 1653 C CA . LYS B 1 69 ? 7.309 -15.117 -21.938 1 98.12 69 LYS B CA 1
ATOM 1654 C C . LYS B 1 69 ? 5.992 -15.789 -21.547 1 98.12 69 LYS B C 1
ATOM 1656 O O . LYS B 1 69 ? 5.43 -16.562 -22.328 1 98.12 69 LYS B O 1
ATOM 1661 N N . ALA B 1 70 ? 5.469 -15.477 -20.359 1 98.38 70 ALA B N 1
ATOM 1662 C CA . ALA B 1 70 ? 4.199 -16.031 -19.891 1 98.38 70 ALA B CA 1
ATOM 1663 C C . ALA B 1 70 ? 3.029 -15.461 -20.688 1 98.38 70 ALA B C 1
ATOM 1665 O O . ALA B 1 70 ? 3.168 -14.43 -21.359 1 98.38 70 ALA B O 1
ATOM 1666 N N . ARG B 1 71 ? 1.901 -16.094 -20.625 1 98.44 71 ARG B N 1
ATOM 1667 C CA . ARG B 1 71 ? 0.691 -15.641 -21.312 1 98.44 71 ARG B CA 1
ATOM 1668 C C . ARG B 1 71 ? -0.092 -14.656 -20.453 1 98.44 71 ARG B C 1
ATOM 1670 O O . ARG B 1 71 ? -0.694 -13.711 -20.969 1 98.44 71 ARG B O 1
ATOM 1677 N N . TYR B 1 72 ? -0.037 -14.906 -19.125 1 98.88 72 TYR B N 1
ATOM 1678 C CA . TYR B 1 72 ? -0.832 -14.094 -18.203 1 98.88 72 TYR B CA 1
ATOM 1679 C C . TYR B 1 72 ? -0.002 -13.656 -17 1 98.88 72 TYR B C 1
ATOM 1681 O O . TYR B 1 72 ? 0.957 -14.336 -16.625 1 98.88 72 TYR B O 1
ATOM 1689 N N . VAL B 1 73 ? -0.345 -12.57 -16.5 1 98.94 73 VAL B N 1
ATOM 1690 C CA . VAL B 1 73 ? 0.02 -12.203 -15.133 1 98.94 73 VAL B CA 1
ATOM 1691 C C . VAL B 1 73 ? -1.216 -12.25 -14.242 1 98.94 73 VAL B C 1
ATOM 1693 O O . VAL B 1 73 ? -2.252 -11.664 -14.562 1 98.94 73 VAL B O 1
ATOM 1696 N N . ILE B 1 74 ? -1.173 -12.984 -13.172 1 98.94 74 ILE B N 1
ATOM 1697 C CA . ILE B 1 74 ? -2.219 -13.016 -12.156 1 98.94 74 ILE B CA 1
ATOM 1698 C C . ILE B 1 74 ? -1.808 -12.148 -10.969 1 98.94 74 ILE B C 1
ATOM 1700 O O . ILE B 1 74 ? -0.86 -12.477 -10.25 1 98.94 74 ILE B O 1
ATOM 1704 N N . HIS B 1 75 ? -2.492 -11.062 -10.766 1 98.94 75 HIS B N 1
ATOM 1705 C CA . HIS B 1 75 ? -2.16 -10.102 -9.711 1 98.94 75 HIS B CA 1
ATOM 1706 C C . HIS B 1 75 ? -2.889 -10.43 -8.414 1 98.94 75 HIS B C 1
ATOM 1708 O O . HIS B 1 75 ? -4.098 -10.211 -8.305 1 98.94 75 HIS B O 1
ATOM 1714 N N . ALA B 1 76 ? -2.152 -10.953 -7.473 1 98.88 76 ALA B N 1
ATOM 1715 C CA . ALA B 1 76 ? -2.707 -11.344 -6.18 1 98.88 76 ALA B CA 1
ATOM 1716 C C . ALA B 1 76 ? -2.5 -10.242 -5.137 1 98.88 76 ALA B C 1
ATOM 1718 O O . ALA B 1 76 ? -1.369 -9.984 -4.719 1 98.88 76 ALA B O 1
ATOM 1719 N N . ALA B 1 77 ? -3.578 -9.656 -4.695 1 98.19 77 ALA B N 1
ATOM 1720 C CA . ALA B 1 77 ? -3.488 -8.492 -3.816 1 98.19 77 ALA B CA 1
ATOM 1721 C C . ALA B 1 77 ? -3.297 -8.922 -2.363 1 98.19 77 ALA B C 1
ATOM 1723 O O . ALA B 1 77 ? -4.211 -9.469 -1.746 1 98.19 77 ALA B O 1
ATOM 1724 N N . VAL B 1 78 ? -2.156 -8.562 -1.777 1 96.94 78 VAL B N 1
ATOM 1725 C CA . VAL B 1 78 ? -1.86 -9.039 -0.43 1 96.94 78 VAL B CA 1
ATOM 1726 C C . VAL B 1 78 ? -1.944 -7.875 0.558 1 96.94 78 VAL B C 1
ATOM 1728 O O . VAL B 1 78 ? -1.949 -8.086 1.773 1 96.94 78 VAL B O 1
ATOM 1731 N N . LEU B 1 79 ? -1.951 -6.633 0.053 1 93.44 79 LEU B N 1
ATOM 1732 C CA . LEU B 1 79 ? -1.999 -5.418 0.86 1 93.44 79 LEU B CA 1
ATOM 1733 C C . LEU B 1 79 ? -2.629 -4.27 0.077 1 93.44 79 LEU B C 1
ATOM 1735 O O . LEU B 1 79 ? -2.973 -4.43 -1.096 1 93.44 79 LEU B O 1
ATOM 1739 N N . GLY B 1 80 ? -2.791 -3.188 0.654 1 91.19 80 GLY B N 1
ATOM 1740 C CA . GLY B 1 80 ? -3.369 -1.985 0.076 1 91.19 80 GLY B CA 1
ATOM 1741 C C . GLY B 1 80 ? -4.164 -1.166 1.076 1 91.19 80 GLY B C 1
ATOM 1742 O O . GLY B 1 80 ? -3.607 -0.315 1.771 1 91.19 80 GLY B O 1
ATOM 1743 N N . ASP B 1 81 ? -5.453 -1.452 1.146 1 87.44 81 ASP B N 1
ATOM 1744 C CA . ASP B 1 81 ? -6.289 -0.791 2.145 1 87.44 81 ASP B CA 1
ATOM 1745 C C . ASP B 1 81 ? -6.094 -1.418 3.523 1 87.44 81 ASP B C 1
ATOM 1747 O O . ASP B 1 81 ? -6.582 -0.89 4.523 1 87.44 81 ASP B O 1
ATOM 1751 N N . GLU B 1 82 ? -5.426 -2.447 3.584 1 88 82 GLU B N 1
ATOM 1752 C CA . GLU B 1 82 ? -4.969 -3.082 4.816 1 88 82 GLU B CA 1
ATOM 1753 C C . GLU B 1 82 ? -3.551 -3.619 4.668 1 88 82 GLU B C 1
ATOM 1755 O O . GLU B 1 82 ? -3.098 -3.893 3.555 1 88 82 GLU B O 1
ATOM 1760 N N . PRO B 1 83 ? -2.947 -3.785 5.824 1 88.81 83 PRO B N 1
ATOM 1761 C CA . PRO B 1 83 ? -1.575 -4.293 5.766 1 88.81 83 PRO B CA 1
ATOM 1762 C C . PRO B 1 83 ? -1.505 -5.762 5.363 1 88.81 83 PRO B C 1
ATOM 1764 O O . PRO B 1 83 ? -2.484 -6.496 5.516 1 88.81 83 PRO B O 1
ATOM 1767 N N . ALA B 1 84 ? -0.366 -6.148 4.863 1 93.56 84 ALA B N 1
ATOM 1768 C CA . ALA B 1 84 ? -0.134 -7.566 4.598 1 93.56 84 ALA B CA 1
ATOM 1769 C C . ALA B 1 84 ? -0.182 -8.383 5.891 1 93.56 84 ALA B C 1
ATOM 1771 O O . ALA B 1 84 ? 0.295 -7.93 6.934 1 93.56 84 ALA B O 1
ATOM 1772 N N . SER B 1 85 ? -0.744 -9.5 5.812 1 95.62 85 SER B N 1
ATOM 1773 C CA . SER B 1 85 ? -0.79 -10.492 6.883 1 95.62 85 SER B CA 1
ATOM 1774 C C . SER B 1 85 ? -0.758 -11.906 6.328 1 95.62 85 SER B C 1
ATOM 1776 O O . SER B 1 85 ? -0.901 -12.109 5.121 1 95.62 85 SER B O 1
ATOM 1778 N N . LEU B 1 86 ? -0.496 -12.867 7.188 1 98.06 86 LEU B N 1
ATOM 1779 C CA . LEU B 1 86 ? -0.522 -14.258 6.73 1 98.06 86 LEU B CA 1
ATOM 1780 C C . LEU B 1 86 ? -1.904 -14.625 6.199 1 98.06 86 LEU B C 1
ATOM 1782 O O . LEU B 1 86 ? -2.021 -15.422 5.262 1 98.06 86 LEU B O 1
ATOM 1786 N N . ASP B 1 87 ? -2.904 -13.992 6.766 1 98.31 87 ASP B N 1
ATOM 1787 C CA . ASP B 1 87 ? -4.262 -14.242 6.293 1 98.31 87 ASP B CA 1
ATOM 1788 C C . ASP B 1 87 ? -4.465 -13.695 4.883 1 98.31 87 ASP B C 1
ATOM 1790 O O . ASP B 1 87 ? -5.059 -14.359 4.031 1 98.31 87 ASP B O 1
ATOM 1794 N N . THR B 1 88 ? -3.988 -12.453 4.652 1 98.06 88 THR B N 1
ATOM 1795 C CA . THR B 1 88 ? -4.133 -11.883 3.316 1 98.06 88 THR B CA 1
ATOM 1796 C C . THR B 1 88 ? -3.311 -12.672 2.303 1 98.06 88 THR B C 1
ATOM 1798 O O . THR B 1 88 ? -3.711 -12.812 1.146 1 98.06 88 THR B O 1
ATOM 1801 N N . VAL B 1 89 ? -2.18 -13.219 2.707 1 98.75 89 VAL B N 1
ATOM 1802 C CA . VAL B 1 89 ? -1.356 -14.062 1.851 1 98.75 89 VAL B CA 1
ATOM 1803 C C . VAL B 1 89 ? -2.121 -15.336 1.491 1 98.75 89 VAL B C 1
ATOM 1805 O O . VAL B 1 89 ? -2.143 -15.742 0.329 1 98.75 89 VAL B O 1
ATOM 1808 N N . ARG B 1 90 ? -2.73 -15.906 2.508 1 98.81 90 ARG B N 1
ATOM 1809 C CA . ARG B 1 90 ? -3.506 -17.125 2.285 1 98.81 90 ARG B CA 1
ATOM 1810 C C . ARG B 1 90 ? -4.617 -16.891 1.267 1 98.81 90 ARG B C 1
ATOM 1812 O O . ARG B 1 90 ? -4.738 -17.625 0.29 1 98.81 90 ARG B O 1
ATOM 1819 N N . ARG B 1 91 ? -5.363 -15.844 1.477 1 98.81 91 ARG B N 1
ATOM 1820 C CA . ARG B 1 91 ? -6.496 -15.531 0.615 1 98.81 91 ARG B CA 1
ATOM 1821 C C . ARG B 1 91 ? -6.035 -15.188 -0.798 1 98.81 91 ARG B C 1
ATOM 1823 O O . ARG B 1 91 ? -6.641 -15.633 -1.777 1 98.81 91 ARG B O 1
ATOM 1830 N N . ALA B 1 92 ? -4.984 -14.406 -0.901 1 98.88 92 ALA B N 1
ATOM 1831 C CA . ALA B 1 92 ? -4.465 -14 -2.205 1 98.88 92 ALA B CA 1
ATOM 1832 C C . ALA B 1 92 ? -3.914 -15.203 -2.971 1 98.88 92 ALA B C 1
ATOM 1834 O O . ALA B 1 92 ? -4.109 -15.312 -4.184 1 98.88 92 ALA B O 1
ATOM 1835 N N . THR B 1 93 ? -3.195 -16.094 -2.273 1 98.94 93 THR B N 1
ATOM 1836 C CA . THR B 1 93 ? -2.684 -17.312 -2.898 1 98.94 93 THR B CA 1
ATOM 1837 C C . THR B 1 93 ? -3.826 -18.156 -3.436 1 98.94 93 THR B C 1
ATOM 1839 O O . THR B 1 93 ? -3.793 -18.594 -4.586 1 98.94 93 THR B O 1
ATOM 1842 N N . ARG B 1 94 ? -4.801 -18.344 -2.623 1 98.81 94 ARG B N 1
ATOM 1843 C CA . ARG B 1 94 ? -5.961 -19.125 -3.018 1 98.81 94 ARG B CA 1
ATOM 1844 C C . ARG B 1 94 ? -6.648 -18.531 -4.238 1 98.81 94 ARG B C 1
ATOM 1846 O O . ARG B 1 94 ? -6.984 -19.234 -5.184 1 98.81 94 ARG B O 1
ATOM 1853 N N . SER B 1 95 ? -6.859 -17.234 -4.211 1 98.94 95 SER B N 1
ATOM 1854 C CA . SER B 1 95 ? -7.516 -16.547 -5.309 1 98.94 95 SER B CA 1
ATOM 1855 C C . SER B 1 95 ? -6.727 -16.688 -6.605 1 98.94 95 SER B C 1
ATOM 1857 O O . SER B 1 95 ? -7.305 -16.875 -7.676 1 98.94 95 SER B O 1
ATOM 1859 N N . ALA B 1 96 ? -5.402 -16.562 -6.488 1 98.94 96 ALA B N 1
ATOM 1860 C CA . ALA B 1 96 ? -4.555 -16.703 -7.672 1 98.94 96 ALA B CA 1
ATOM 1861 C C . ALA B 1 96 ? -4.629 -18.125 -8.234 1 98.94 96 ALA B C 1
ATOM 1863 O O . ALA B 1 96 ? -4.691 -18.297 -9.453 1 98.94 96 ALA B O 1
ATOM 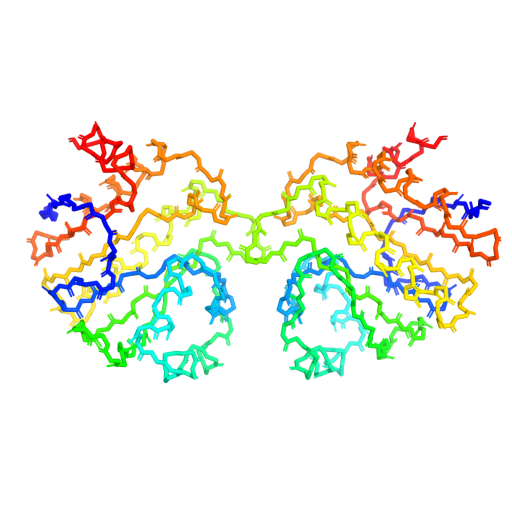1864 N N . LEU B 1 97 ? -4.629 -19.094 -7.363 1 98.81 97 LEU B N 1
ATOM 1865 C CA . LEU B 1 97 ? -4.754 -20.484 -7.789 1 98.81 97 LEU B CA 1
ATOM 1866 C C . LEU B 1 97 ? -6.094 -20.719 -8.477 1 98.81 97 LEU B C 1
ATOM 1868 O O . LEU B 1 97 ? -6.152 -21.391 -9.508 1 98.81 97 LEU B O 1
ATOM 1872 N N . GLU B 1 98 ? -7.102 -20.141 -7.926 1 98.75 98 GLU B N 1
ATOM 1873 C CA . GLU B 1 98 ? -8.438 -20.281 -8.508 1 98.75 98 GLU B CA 1
ATOM 1874 C C . GLU B 1 98 ? -8.492 -19.672 -9.906 1 98.75 98 GLU B C 1
ATOM 1876 O O . GLU B 1 98 ? -9.109 -20.25 -10.805 1 98.75 98 GLU B O 1
ATOM 1881 N N . LYS B 1 99 ? -7.863 -18.531 -10.07 1 98.88 99 LYS B N 1
ATOM 1882 C CA . LYS B 1 99 ? -7.801 -17.906 -11.391 1 98.88 99 LYS B CA 1
ATOM 1883 C C . LYS B 1 99 ? -7.062 -18.797 -12.383 1 98.88 99 LYS B C 1
ATOM 1885 O O . LYS B 1 99 ? -7.492 -18.953 -13.531 1 98.88 99 LYS B O 1
ATOM 1890 N N . ALA B 1 100 ? -5.984 -19.375 -11.938 1 98.75 100 ALA B N 1
ATOM 1891 C CA . ALA B 1 100 ? -5.195 -20.25 -12.797 1 98.75 100 ALA B CA 1
ATOM 1892 C C . ALA B 1 100 ? -6.012 -21.453 -13.25 1 98.75 100 ALA B C 1
ATOM 1894 O O . ALA B 1 100 ? -6.016 -21.797 -14.43 1 98.75 100 ALA B O 1
ATOM 1895 N N . VAL B 1 101 ? -6.676 -22.016 -12.289 1 98.31 101 VAL B N 1
ATOM 1896 C CA . VAL B 1 101 ? -7.48 -23.203 -12.578 1 98.31 101 VAL B CA 1
ATOM 1897 C C . VAL B 1 101 ? -8.625 -22.828 -13.523 1 98.31 101 VAL B C 1
ATOM 1899 O O . VAL B 1 101 ? -8.898 -23.547 -14.484 1 98.31 101 VAL B O 1
ATOM 1902 N N . ALA B 1 102 ? -9.242 -21.719 -13.258 1 98.5 102 ALA B N 1
ATOM 1903 C CA . ALA B 1 102 ? -10.367 -21.266 -14.07 1 98.5 102 ALA B CA 1
ATOM 1904 C C . ALA B 1 102 ? -9.938 -21.016 -15.508 1 98.5 102 ALA B C 1
ATOM 1906 O O . ALA B 1 102 ? -10.711 -21.219 -16.453 1 98.5 102 ALA B O 1
ATOM 1907 N N . LEU B 1 103 ? -8.719 -20.609 -15.695 1 98.5 103 LEU B N 1
ATOM 1908 C CA . LEU B 1 103 ? -8.172 -20.328 -17.016 1 98.5 103 LEU B CA 1
ATOM 1909 C C . LEU B 1 103 ? -7.691 -21.609 -17.703 1 98.5 103 LEU B C 1
ATOM 1911 O O . LEU B 1 103 ? -7.277 -21.578 -18.859 1 98.5 103 LEU B O 1
ATOM 1915 N N . GLY B 1 104 ? -7.688 -22.672 -16.938 1 98.12 104 GLY B N 1
ATOM 1916 C CA . GLY B 1 104 ? -7.234 -23.938 -17.469 1 98.12 104 GLY B CA 1
ATOM 1917 C C . GLY B 1 104 ? -5.727 -24.031 -17.625 1 98.12 104 GLY B C 1
ATOM 1918 O O . GLY B 1 104 ? -5.223 -24.734 -18.484 1 98.12 104 GLY B O 1
ATOM 1919 N N . LEU B 1 105 ? -5.039 -23.328 -16.812 1 98.44 105 LEU B N 1
ATOM 1920 C CA . LEU B 1 105 ? -3.586 -23.312 -16.922 1 98.44 105 LEU B CA 1
ATOM 1921 C C . LEU B 1 105 ? -2.977 -24.594 -16.359 1 98.44 105 LEU B C 1
ATOM 1923 O O . LEU B 1 105 ? -3.557 -25.219 -15.469 1 98.44 105 LEU B O 1
ATOM 1927 N N . LYS B 1 106 ? -1.81 -24.891 -16.844 1 98.31 106 LYS B N 1
ATOM 1928 C CA . LYS B 1 106 ? -1.09 -26.078 -16.375 1 98.31 106 LYS B CA 1
ATOM 1929 C C . LYS B 1 106 ? 0.132 -25.672 -15.555 1 98.31 106 LYS B C 1
ATOM 1931 O O . LYS B 1 106 ? 0.571 -26.422 -14.68 1 98.31 106 LYS B O 1
ATOM 1936 N N . THR B 1 107 ? 0.664 -24.469 -15.883 1 98.75 107 THR B N 1
ATOM 1937 C CA . THR B 1 107 ? 1.857 -24.031 -15.172 1 98.75 107 THR B CA 1
ATOM 1938 C C . THR B 1 107 ? 1.695 -22.578 -14.703 1 98.75 107 THR B C 1
ATOM 1940 O O . THR B 1 107 ? 1.187 -21.734 -15.438 1 98.75 107 THR B O 1
ATOM 1943 N N . VAL B 1 108 ? 2.037 -22.391 -13.492 1 98.88 108 VAL B N 1
ATOM 1944 C CA . VAL B 1 108 ? 2.004 -21.047 -12.938 1 98.88 108 VAL B CA 1
ATOM 1945 C C . VAL B 1 108 ? 3.162 -20.859 -11.969 1 98.88 108 VAL B C 1
ATOM 1947 O O . VAL B 1 108 ? 3.518 -21.781 -11.227 1 98.88 108 VAL B O 1
ATOM 1950 N N . ALA B 1 109 ? 3.785 -19.703 -12.023 1 98.94 109 ALA B N 1
ATOM 1951 C CA . ALA B 1 109 ? 4.875 -19.391 -11.109 1 98.94 109 ALA B CA 1
ATOM 1952 C C . ALA B 1 109 ? 4.441 -18.328 -10.094 1 98.94 109 ALA B C 1
ATOM 1954 O O . ALA B 1 109 ? 3.754 -17.375 -10.438 1 98.94 109 ALA B O 1
ATOM 1955 N N . PHE B 1 110 ? 4.766 -18.578 -8.844 1 98.94 110 PHE B N 1
ATOM 1956 C CA . PHE B 1 110 ? 4.512 -17.656 -7.75 1 98.94 110 PHE B CA 1
ATOM 1957 C C . PHE B 1 110 ? 5.82 -17.125 -7.168 1 98.94 110 PHE B C 1
ATOM 1959 O O . PHE B 1 110 ? 6.762 -17.891 -6.957 1 98.94 110 PHE B O 1
ATOM 1966 N N . PRO B 1 111 ? 5.871 -15.852 -6.895 1 98.81 111 PRO B N 1
ATOM 1967 C CA . PRO B 1 111 ? 6.832 -15.406 -5.883 1 98.81 111 PRO B CA 1
ATOM 1968 C C . PRO B 1 111 ? 6.312 -15.602 -4.457 1 98.81 111 PRO B C 1
ATOM 1970 O O . PRO B 1 111 ? 5.203 -16.094 -4.262 1 98.81 111 PRO B O 1
ATOM 1973 N N . LEU B 1 112 ? 7.172 -15.352 -3.516 1 98.31 112 LEU B N 1
ATOM 1974 C CA . LEU B 1 112 ? 6.641 -15.219 -2.164 1 98.31 112 LEU B CA 1
ATOM 1975 C C . LEU B 1 112 ? 5.828 -13.938 -2.02 1 98.31 112 LEU B C 1
ATOM 1977 O O . LEU B 1 112 ? 6.305 -12.852 -2.375 1 98.31 112 LEU B O 1
ATOM 1981 N N . LEU B 1 113 ? 4.613 -14.078 -1.595 1 98.06 113 LEU B N 1
ATOM 1982 C CA . LEU B 1 113 ? 3.717 -12.93 -1.495 1 98.06 113 LEU B CA 1
ATOM 1983 C C . LEU B 1 113 ? 3.887 -12.219 -0.154 1 98.06 113 LEU B C 1
ATOM 1985 O O . LEU B 1 113 ? 3.791 -12.852 0.901 1 98.06 113 LEU B O 1
ATOM 1989 N N . GLY B 1 114 ? 4.133 -10.883 -0.202 1 95 114 GLY B N 1
ATOM 1990 C CA . GLY B 1 114 ? 4.027 -10.086 1.009 1 95 114 GLY B CA 1
ATOM 1991 C C . GLY B 1 114 ? 5.328 -10.016 1.79 1 95 114 GLY B C 1
ATOM 1992 O O . GLY B 1 114 ? 5.363 -9.469 2.896 1 95 114 GLY B O 1
ATOM 1993 N N . THR B 1 115 ? 6.426 -10.531 1.248 1 94.94 115 THR B N 1
ATOM 1994 C CA . THR B 1 115 ? 7.66 -10.578 2.023 1 94.94 115 THR B CA 1
ATOM 1995 C C . THR B 1 115 ? 8.531 -9.359 1.725 1 94.94 115 THR B C 1
ATOM 1997 O O . THR B 1 115 ? 9.469 -9.062 2.469 1 94.94 115 THR B O 1
ATOM 2000 N N . GLY B 1 116 ? 8.328 -8.648 0.691 1 90.81 116 GLY B N 1
ATOM 2001 C CA . GLY B 1 116 ? 9.016 -7.406 0.379 1 90.81 116 GLY B CA 1
ATOM 2002 C C . GLY B 1 116 ? 8.383 -6.191 1.029 1 90.81 116 GLY B C 1
ATOM 2003 O O . GLY B 1 116 ? 8.5 -5.996 2.24 1 90.81 116 GLY B O 1
ATOM 2004 N N . VAL B 1 117 ? 7.613 -5.551 0.245 1 86.75 117 VAL B N 1
ATOM 2005 C CA . VAL B 1 117 ? 6.922 -4.348 0.691 1 86.75 117 VAL B CA 1
ATOM 2006 C C . VAL B 1 117 ? 5.992 -4.688 1.856 1 86.75 117 VAL B C 1
ATOM 2008 O O . VAL B 1 117 ? 5.793 -3.871 2.76 1 86.75 117 VAL B O 1
ATOM 2011 N N . GLY B 1 118 ? 5.539 -5.863 1.871 1 91.19 118 GLY B N 1
ATOM 2012 C CA . GLY B 1 118 ? 4.629 -6.285 2.924 1 91.19 118 GLY B CA 1
ATOM 2013 C C . GLY B 1 118 ? 5.324 -6.531 4.25 1 91.19 118 GLY B C 1
ATOM 2014 O O . GLY B 1 118 ? 4.68 -6.527 5.301 1 91.19 118 GLY B O 1
ATOM 2015 N N . GLY B 1 119 ? 6.578 -6.953 4.191 1 90.62 119 GLY B N 1
ATOM 2016 C CA . GLY B 1 119 ? 7.398 -7.062 5.387 1 90.62 119 GLY B CA 1
ATOM 2017 C C . GLY B 1 119 ? 7.145 -8.336 6.172 1 90.62 119 GLY B C 1
ATOM 2018 O O . GLY B 1 119 ? 7.57 -8.453 7.32 1 90.62 119 GLY B O 1
ATOM 2019 N N . LEU B 1 120 ? 6.469 -9.289 5.664 1 94.81 120 LEU B N 1
ATOM 2020 C CA . LEU B 1 120 ? 6.156 -10.523 6.375 1 94.81 120 LEU B CA 1
ATOM 2021 C C . LEU B 1 120 ? 7.367 -11.453 6.414 1 94.81 120 LEU B C 1
ATOM 2023 O O . LEU B 1 120 ? 8.211 -11.422 5.512 1 94.81 120 LEU B O 1
ATOM 2027 N N . PRO B 1 121 ? 7.426 -12.281 7.441 1 96.5 121 PRO B N 1
ATOM 2028 C CA . PRO B 1 121 ? 8.539 -13.227 7.516 1 96.5 121 PRO B CA 1
ATOM 2029 C C . PRO B 1 121 ? 8.492 -14.281 6.414 1 96.5 121 PRO B C 1
ATOM 2031 O O . PRO B 1 121 ? 7.465 -14.938 6.23 1 96.5 121 PRO B O 1
ATOM 2034 N N . VAL B 1 122 ? 9.578 -14.539 5.77 1 98 122 VAL B N 1
ATOM 2035 C CA . VAL B 1 122 ? 9.695 -15.383 4.586 1 98 122 VAL B CA 1
ATOM 2036 C C . VAL B 1 122 ? 9.258 -16.812 4.922 1 98 122 VAL B C 1
ATOM 2038 O O . VAL B 1 122 ? 8.469 -17.406 4.191 1 98 122 VAL B O 1
ATOM 2041 N N . GLU B 1 123 ? 9.711 -17.312 6.047 1 98.25 123 GLU B N 1
ATOM 2042 C CA . GLU B 1 123 ? 9.422 -18.703 6.402 1 98.25 123 GLU B CA 1
ATOM 2043 C C . GLU B 1 123 ? 7.93 -18.906 6.625 1 98.25 123 GLU B C 1
ATOM 2045 O O . GLU B 1 123 ? 7.371 -19.922 6.195 1 98.25 123 GLU B O 1
ATOM 2050 N N . ALA B 1 124 ? 7.332 -18 7.324 1 98.56 124 ALA B N 1
ATOM 2051 C CA . ALA B 1 124 ? 5.898 -18.094 7.594 1 98.56 124 ALA B CA 1
ATOM 2052 C C . ALA B 1 124 ? 5.09 -18 6.309 1 98.56 124 ALA B C 1
ATOM 2054 O O . ALA B 1 124 ? 4.121 -18.734 6.113 1 98.56 124 ALA B O 1
ATOM 2055 N N . VAL B 1 125 ? 5.473 -17.141 5.445 1 98.69 125 VAL B N 1
ATOM 2056 C CA . VAL B 1 125 ? 4.793 -16.938 4.172 1 98.69 125 VAL B CA 1
ATOM 2057 C C . VAL B 1 125 ? 4.922 -18.203 3.316 1 98.69 125 VAL B C 1
ATOM 2059 O O . VAL B 1 125 ? 3.941 -18.672 2.738 1 98.69 125 VAL B O 1
ATOM 2062 N N . ALA B 1 126 ? 6.148 -18.703 3.273 1 98.69 126 ALA B N 1
ATOM 2063 C CA . ALA B 1 126 ? 6.383 -19.922 2.504 1 98.69 126 ALA B CA 1
ATOM 2064 C C . ALA B 1 126 ? 5.469 -21.047 2.977 1 98.69 126 ALA B C 1
ATOM 2066 O O . ALA B 1 126 ? 4.867 -21.75 2.16 1 98.69 126 ALA B O 1
ATOM 2067 N N . ARG B 1 127 ? 5.332 -21.219 4.277 1 98.62 127 ARG B N 1
ATOM 2068 C CA . ARG B 1 127 ? 4.508 -22.281 4.844 1 98.62 127 ARG B CA 1
ATOM 2069 C C . ARG B 1 127 ? 3.043 -22.094 4.449 1 98.62 127 ARG B C 1
ATOM 2071 O O . ARG B 1 127 ? 2.395 -23.047 4.012 1 98.62 127 ARG B O 1
ATOM 2078 N N . VAL B 1 128 ? 2.561 -20.891 4.59 1 98.75 128 VAL B N 1
ATOM 2079 C CA . VAL B 1 128 ? 1.162 -20.594 4.297 1 98.75 128 VAL B CA 1
ATOM 2080 C C . VAL B 1 128 ? 0.885 -20.828 2.814 1 98.75 128 VAL B C 1
ATOM 2082 O O . VAL B 1 128 ? -0.139 -21.406 2.451 1 98.75 128 VAL B O 1
ATOM 2085 N N . MET B 1 129 ? 1.771 -20.391 1.945 1 98.75 129 MET B N 1
ATOM 2086 C CA . MET B 1 129 ? 1.573 -20.531 0.506 1 98.75 129 MET B CA 1
ATOM 2087 C C . MET B 1 129 ? 1.619 -22 0.098 1 98.75 129 MET B C 1
ATOM 2089 O O . MET B 1 129 ? 0.798 -22.453 -0.701 1 98.75 129 MET B O 1
ATOM 2093 N N . VAL B 1 130 ? 2.57 -22.734 0.663 1 98.62 130 VAL B N 1
ATOM 2094 C CA . VAL B 1 130 ? 2.68 -24.156 0.354 1 98.62 130 VAL B CA 1
ATOM 2095 C C . VAL B 1 130 ? 1.395 -24.875 0.762 1 98.62 130 VAL B C 1
ATOM 2097 O O . VAL B 1 130 ? 0.891 -25.734 0.023 1 98.62 130 VAL B O 1
ATOM 2100 N N . GLU B 1 131 ? 0.868 -24.531 1.928 1 98.31 131 GLU B N 1
ATOM 2101 C CA . GLU B 1 131 ? -0.384 -25.125 2.393 1 98.31 131 GLU B CA 1
ATOM 2102 C C . GLU B 1 131 ? -1.514 -24.875 1.397 1 98.31 131 GLU B C 1
ATOM 2104 O O . GLU B 1 131 ? -2.266 -25.797 1.065 1 98.31 131 GLU B O 1
ATOM 2109 N N . GLU B 1 132 ? -1.624 -23.672 0.902 1 98.56 132 GLU B N 1
ATOM 2110 C CA . GLU B 1 132 ? -2.674 -23.328 -0.056 1 98.56 132 GLU B CA 1
ATOM 2111 C C . GLU B 1 132 ? -2.441 -24.031 -1.395 1 98.56 132 GLU B C 1
ATOM 2113 O O . GLU B 1 132 ? -3.387 -24.516 -2.021 1 98.56 132 GLU B O 1
ATOM 2118 N N . ILE B 1 133 ? -1.209 -24.078 -1.844 1 98.56 133 ILE B N 1
ATOM 2119 C CA . ILE B 1 133 ? -0.873 -24.625 -3.148 1 98.56 133 ILE B CA 1
ATOM 2120 C C . ILE B 1 133 ? -1.149 -26.125 -3.154 1 98.56 133 ILE B C 1
ATOM 2122 O O . ILE B 1 133 ? -1.596 -26.688 -4.164 1 98.56 133 ILE B O 1
ATOM 2126 N N . ARG B 1 134 ? -0.947 -26.766 -2.041 1 97.56 134 ARG B N 1
ATOM 2127 C CA . ARG B 1 134 ? -1.17 -28.203 -1.936 1 97.56 134 ARG B CA 1
ATOM 2128 C C . ARG B 1 134 ? -2.641 -28.547 -2.141 1 97.56 134 ARG B C 1
ATOM 2130 O O . ARG B 1 134 ? -2.977 -29.688 -2.512 1 97.56 134 ARG B O 1
ATOM 2137 N N . GLU B 1 135 ? -3.461 -27.578 -1.954 1 96.94 135 GLU B N 1
ATOM 2138 C CA . GLU B 1 135 ? -4.895 -27.812 -2.096 1 96.94 135 GLU B CA 1
ATOM 2139 C C . GLU B 1 135 ? -5.34 -27.656 -3.549 1 96.94 135 GLU B C 1
ATOM 2141 O O . GLU B 1 135 ? -6.465 -28.016 -3.9 1 96.94 135 GLU B O 1
ATOM 2146 N N . ALA B 1 136 ? -4.516 -27.156 -4.391 1 97.38 136 ALA B N 1
ATOM 2147 C CA . ALA B 1 136 ? -4.832 -27 -5.809 1 97.38 136 ALA B CA 1
ATOM 2148 C C . ALA B 1 136 ? -4.836 -28.344 -6.531 1 97.38 136 ALA B C 1
ATOM 2150 O O . ALA B 1 136 ? -4.238 -29.312 -6.059 1 97.38 136 ALA B O 1
ATOM 2151 N N . PRO B 1 137 ? -5.531 -28.422 -7.613 1 96.56 137 PRO B N 1
ATOM 2152 C CA . PRO B 1 137 ? -5.602 -29.688 -8.336 1 96.56 137 PRO B CA 1
ATOM 2153 C C . PRO B 1 137 ? -4.246 -30.141 -8.875 1 96.56 137 PRO B C 1
ATOM 2155 O O . PRO B 1 137 ? -3.367 -29.312 -9.109 1 96.56 137 PRO B O 1
ATOM 2158 N N . ASP B 1 138 ? -4.117 -31.391 -9.102 1 95.12 138 ASP B N 1
ATOM 2159 C CA . ASP B 1 138 ? -2.861 -31.984 -9.547 1 95.12 138 ASP B CA 1
ATOM 2160 C C . ASP B 1 138 ? -2.588 -31.672 -11.008 1 95.12 138 ASP B C 1
ATOM 2162 O O . ASP B 1 138 ? -1.495 -31.938 -11.516 1 95.12 138 ASP B O 1
ATOM 2166 N N . THR B 1 139 ? -3.564 -31.047 -11.664 1 95.81 139 THR B N 1
ATOM 2167 C CA . THR B 1 139 ? -3.381 -30.625 -13.047 1 95.81 139 THR B CA 1
ATOM 2168 C C . THR B 1 139 ? -2.508 -29.375 -13.117 1 95.81 139 THR B C 1
ATOM 2170 O O . THR B 1 139 ? -2.029 -29.016 -14.195 1 95.81 139 THR B O 1
ATOM 2173 N N . LEU B 1 140 ? -2.299 -28.75 -12.047 1 97.81 140 LEU B N 1
ATOM 2174 C CA . LEU B 1 140 ? -1.529 -27.516 -11.984 1 97.81 140 LEU B CA 1
ATOM 2175 C C . LEU B 1 140 ? -0.131 -27.766 -11.438 1 97.81 140 LEU B C 1
ATOM 2177 O O . LEU B 1 140 ? 0.024 -28.422 -10.406 1 97.81 140 LEU B O 1
ATOM 2181 N N . GLU B 1 141 ? 0.879 -27.328 -12.141 1 98.5 141 GLU B N 1
ATOM 2182 C CA . GLU B 1 141 ? 2.248 -27.281 -11.641 1 98.5 141 GLU B CA 1
ATOM 2183 C C . GLU B 1 141 ? 2.611 -25.859 -11.195 1 98.5 141 GLU B C 1
ATOM 2185 O O . GLU B 1 141 ? 2.514 -24.906 -11.977 1 98.5 141 GLU B O 1
ATOM 2190 N N . VAL B 1 142 ? 3.004 -25.797 -9.969 1 98.81 142 VAL B N 1
ATOM 2191 C CA . VAL B 1 142 ? 3.309 -24.484 -9.391 1 98.81 142 VAL B CA 1
ATOM 2192 C C . VAL B 1 142 ? 4.809 -24.375 -9.125 1 98.81 142 VAL B C 1
ATOM 2194 O O . VAL B 1 142 ? 5.391 -25.234 -8.453 1 98.81 142 VAL B O 1
ATOM 2197 N N . THR B 1 143 ? 5.418 -23.422 -9.734 1 98.88 143 THR B N 1
ATOM 2198 C CA . THR B 1 143 ? 6.801 -23.094 -9.398 1 98.88 143 THR B CA 1
ATOM 2199 C C . THR B 1 143 ? 6.863 -21.922 -8.422 1 98.88 143 THR B C 1
ATOM 2201 O O . THR B 1 143 ? 6.41 -20.828 -8.742 1 98.88 143 THR B O 1
ATOM 2204 N N . LEU B 1 144 ? 7.383 -22.156 -7.262 1 98.81 144 LEU B N 1
ATOM 2205 C CA . LEU B 1 144 ? 7.59 -21.109 -6.273 1 98.81 144 LEU B CA 1
ATOM 2206 C C . LEU B 1 144 ? 8.992 -20.516 -6.395 1 98.81 144 LEU B C 1
ATOM 2208 O O . LEU B 1 144 ? 9.984 -21.234 -6.281 1 98.81 144 LEU B O 1
ATOM 2212 N N . TYR B 1 145 ? 8.984 -19.219 -6.648 1 98.69 145 TYR B N 1
ATOM 2213 C CA . TYR B 1 145 ? 10.25 -18.516 -6.832 1 98.69 145 TYR B CA 1
ATOM 2214 C C . TYR B 1 145 ? 10.719 -17.875 -5.527 1 98.69 145 TYR B C 1
ATOM 2216 O O . TYR B 1 145 ? 9.953 -17.172 -4.863 1 98.69 145 TYR B O 1
ATOM 2224 N N . GLY B 1 146 ? 11.906 -18.172 -5.09 1 98.06 146 GLY B N 1
ATOM 2225 C CA . GLY B 1 146 ? 12.68 -17.344 -4.184 1 98.06 146 GLY B CA 1
ATOM 2226 C C . GLY B 1 146 ? 13.633 -16.406 -4.895 1 98.06 146 GLY B C 1
ATOM 2227 O O . GLY B 1 146 ? 14.516 -16.844 -5.633 1 98.06 146 GLY B O 1
ATOM 2228 N N . TYR B 1 147 ? 13.406 -15.086 -4.699 1 96.62 147 TYR B N 1
ATOM 2229 C CA . TYR B 1 147 ? 14.281 -14.156 -5.398 1 96.62 147 TYR B CA 1
ATOM 2230 C C . TYR B 1 147 ? 15.734 -14.352 -4.977 1 96.62 147 TYR B C 1
ATOM 2232 O O . TYR B 1 147 ? 16.625 -14.422 -5.824 1 96.62 147 TYR B O 1
ATOM 2240 N N . ARG B 1 148 ? 15.922 -14.445 -3.578 1 96.38 148 ARG B N 1
ATOM 2241 C CA . ARG B 1 148 ? 17.25 -14.711 -3.043 1 96.38 148 ARG B CA 1
ATOM 2242 C C . ARG B 1 148 ? 17.391 -16.172 -2.633 1 96.38 148 ARG B C 1
ATOM 2244 O O . ARG B 1 148 ? 16.391 -16.875 -2.455 1 96.38 148 ARG B O 1
ATOM 2251 N N . LYS B 1 149 ? 18.594 -16.578 -2.584 1 96.69 149 LYS B N 1
ATOM 2252 C CA . LYS B 1 149 ? 18.891 -17.953 -2.188 1 96.69 149 LYS B CA 1
ATOM 2253 C C . LYS B 1 149 ? 18.188 -18.312 -0.875 1 96.69 149 LYS B C 1
ATOM 2255 O O . LYS B 1 149 ? 17.625 -19.391 -0.744 1 96.69 149 LYS B O 1
ATOM 2260 N N . GLU B 1 150 ? 18.234 -17.453 0.068 1 96.25 150 GLU B N 1
ATOM 2261 C CA . GLU B 1 150 ? 17.625 -17.703 1.374 1 96.25 150 GLU B CA 1
ATOM 2262 C C . GLU B 1 150 ? 16.125 -17.891 1.258 1 96.25 150 GLU B C 1
ATOM 2264 O O . GLU B 1 150 ? 15.523 -18.656 2.012 1 96.25 150 GLU B O 1
ATOM 2269 N N . ASP B 1 151 ? 15.523 -17.203 0.321 1 97.06 151 ASP B N 1
ATOM 2270 C CA . ASP B 1 151 ? 14.094 -17.344 0.078 1 97.06 151 ASP B CA 1
ATOM 2271 C C . ASP B 1 151 ? 13.758 -18.719 -0.473 1 97.06 151 ASP B C 1
ATOM 2273 O O . ASP B 1 151 ? 12.797 -19.359 -0.035 1 97.06 151 ASP B O 1
ATOM 2277 N N . ALA B 1 152 ? 14.586 -19.141 -1.45 1 97.81 152 ALA B N 1
ATOM 2278 C CA . ALA B 1 152 ? 14.383 -20.469 -2.035 1 97.81 152 ALA B CA 1
ATOM 2279 C C . ALA B 1 152 ? 14.555 -21.562 -0.988 1 97.81 152 ALA B C 1
ATOM 2281 O O . ALA B 1 152 ? 13.82 -22.562 -0.987 1 97.81 152 ALA B O 1
ATOM 2282 N N . GLU B 1 153 ? 15.477 -21.359 -0.135 1 97.88 153 GLU B N 1
ATOM 2283 C CA . GLU B 1 153 ? 15.719 -22.328 0.93 1 97.88 153 GLU B CA 1
ATOM 2284 C C . GLU B 1 153 ? 14.531 -22.391 1.888 1 97.88 153 GLU B C 1
ATOM 2286 O O . GLU B 1 153 ? 14.164 -23.484 2.352 1 97.88 153 GLU B O 1
ATOM 2291 N N . ALA B 1 154 ? 13.969 -21.266 2.205 1 97.81 154 ALA B N 1
ATOM 2292 C CA . ALA B 1 154 ? 12.789 -21.219 3.059 1 97.81 154 ALA B CA 1
ATOM 2293 C C . ALA B 1 154 ? 11.633 -22 2.426 1 97.81 154 ALA B C 1
ATOM 2295 O O . ALA B 1 154 ? 10.883 -22.688 3.123 1 97.81 154 ALA B O 1
ATOM 2296 N N . ILE B 1 155 ? 11.508 -21.844 1.119 1 98.25 155 ILE B N 1
ATOM 2297 C CA . ILE B 1 155 ? 10.461 -22.562 0.396 1 98.25 155 ILE B CA 1
ATOM 2298 C C . ILE B 1 155 ? 10.711 -24.062 0.499 1 98.25 155 ILE B C 1
ATOM 2300 O O . ILE B 1 155 ? 9.789 -24.844 0.791 1 98.25 155 ILE B O 1
ATOM 2304 N N . ARG B 1 156 ? 11.953 -24.484 0.312 1 98.06 156 ARG B N 1
ATOM 2305 C CA . ARG B 1 156 ? 12.289 -25.906 0.369 1 98.06 156 ARG B CA 1
ATOM 2306 C C . ARG B 1 156 ? 12.016 -26.469 1.755 1 98.06 156 ARG B C 1
ATOM 2308 O O . ARG B 1 156 ? 11.531 -27.594 1.882 1 98.06 156 ARG B O 1
ATOM 2315 N N . LYS B 1 157 ? 12.305 -25.672 2.725 1 97.56 157 LYS B N 1
ATOM 2316 C CA . LYS B 1 157 ? 12.07 -26.109 4.098 1 97.56 157 LYS B CA 1
ATOM 2317 C C . LYS B 1 157 ? 10.578 -26.297 4.367 1 97.56 157 LYS B C 1
ATOM 2319 O O . LYS B 1 157 ? 10.188 -27.156 5.156 1 97.56 157 LYS B O 1
ATOM 2324 N N . ALA B 1 158 ? 9.781 -25.516 3.732 1 97.19 158 ALA B N 1
ATOM 2325 C CA . ALA B 1 158 ? 8.336 -25.547 3.943 1 97.19 158 ALA B CA 1
ATOM 2326 C C . ALA B 1 158 ? 7.699 -26.734 3.227 1 97.19 158 ALA B C 1
ATOM 2328 O O . ALA B 1 158 ? 6.547 -27.078 3.49 1 97.19 158 ALA B O 1
ATOM 2329 N N . LEU B 1 159 ? 8.375 -27.266 2.262 1 95.75 159 LEU B N 1
ATOM 2330 C CA . LEU B 1 159 ? 7.855 -28.391 1.495 1 95.75 159 LEU B CA 1
ATOM 2331 C C . LEU B 1 159 ? 8.031 -29.703 2.266 1 95.75 159 LEU B C 1
ATOM 2333 O O . LEU B 1 159 ? 7.18 -30.594 2.189 1 95.75 159 LEU B O 1
#

Sequence (318 aa):
MARIRVAEGDITGFEGEAIVNAANNWLKLGAGVAGAILRKGGPSIQEECDRIGPIRVGEAAVTGAGNLKARYVIHAAVLGDEPASLDTVRRATRSALEKAVALGLKTVAFPLLGTGVGGLPVEAVARVMVEEIREAPDTLEVTLYGYRKEDAEAIRKALMARIRVAEGDITGFEGEAIVNAANNWLKLGAGVAGAILRKGGPSIQEECDRIGPIRVGEAAVTGAGNLKARYVIHAAVLGDEPASLDTVRRATRSALEKAVALGLKTVAFPLLGTGVGGLPVEAVARVMVEEIREAPDTLEVTLYGYRKEDAEAIRKAL

Organism: NCBI:txid751945

pLDDT: mean 97.16, std 2.58, range [86.75, 98.94]

Secondary structure (DSSP, 8-state):
--EEEEEES-GGG--SSEEEEEEETT----SHHHHHHHHHH-HHHHHHHHHH----TT-EEEEE-TTSSSSEEEEEEEESSS---HHHHHHHHHHHHHHHHHTT-SEEEEEPTTSSTT---HHHHHHHHHHHHHTS-TT-EEEEEESSHHHHHHHHHH-/--EEEEEES-GGG--SSEEEEEEETT----SHHHHHHHHHH-HHHHHHHHHH----TT-EEEEE-TTSSSSEEEEEEEESSS---HHHHHHHHHHHHHHHHHTT-SEEEEEPTTSSTT---HHHHHHHHHHHHHTS-TT-EEEEEESSHHHHHHHHHH-

Nearest PDB structures (foldseek):
  2dx6-assembly2_B  TM=9.960E-01  e=1.450E-26  Thermus thermophilus HB8
  4etj-assembly1_A-2  TM=9.704E-01  e=3.561E-24  synthetic construct
  4jgk-assembly3_C  TM=9.633E-01  e=3.798E-23  synthetic construct
  4j4z-assembly1_A  TM=9.318E-01  e=2.523E-22  synthetic construct
  4k0c-assembly1_A  TM=9.554E-01  e=2.391E-21  synthetic construct

Foldseek 3Di:
DAAEAEAEAQCLQDQFAEEEAQAAQQRDQDDDNSVVQCVQQHCVSVVVSNVVDRHDQLAWDWDASHRGNHGIYIYQHQHYPHAGDLVSLLSSLLNSLVVCVVVVTQEYEYEQHCVPPRVDDLLSSLLSNVVNNVPHDHSHHYYYYDHDPVSSVSNVVND/DAAEAEAEAQCLQDQFAEEEAQAAQQRDQDDDNSVVQCVQQHCVSVVVSNVVDRHDQLAWDWDASHRGNHGIYIYQHQHYVHAGDLVSLLSSLLNSLVVCVVVVTQEYEYEQHCVPPRVDDLLSSLLSNVVNNVPHDHSHHYYYYDNDPVSSVSNVVND

Solvent-accessible surface area (backbone atoms only — not comparable to full-atom values): 15261 Å² total; per-residue (Å²): 78,28,44,78,44,79,40,72,38,68,69,70,69,45,84,45,45,26,36,43,31,59,27,36,15,57,38,66,60,71,35,71,67,26,25,51,44,37,71,60,17,30,69,63,38,48,56,48,26,60,71,62,39,60,57,54,66,18,34,47,48,76,41,58,23,58,64,34,68,22,58,25,30,34,36,18,6,25,21,60,73,38,52,43,43,72,65,27,34,42,38,8,50,45,34,37,50,49,50,39,55,73,71,66,46,47,36,37,34,33,56,70,54,36,44,65,45,42,62,41,59,59,55,63,41,31,37,46,46,47,59,50,47,45,70,36,56,57,69,30,36,36,34,40,29,8,66,46,69,69,46,31,49,32,41,59,71,50,104,80,27,44,77,43,79,41,71,36,68,67,71,69,44,83,44,45,25,35,43,31,59,28,37,15,56,38,66,61,70,35,70,68,25,24,52,42,36,71,61,16,32,68,63,39,48,54,48,27,61,71,63,40,61,58,54,64,19,34,48,48,76,41,58,23,58,65,33,71,22,58,26,29,33,36,18,6,25,20,61,72,38,53,43,43,72,64,26,35,40,38,8,48,45,34,36,50,49,52,38,54,73,69,64,46,48,35,37,33,33,57,70,54,37,43,66,48,42,62,40,59,60,53,61,41,30,37,46,45,47,58,50,46,45,68,35,56,57,70,30,35,36,34,40,29,9,65,46,69,69,46,31,49,33,42,59,70,48,104

Radius of gyration: 21.05 Å; Cα contacts (8 Å, |Δi|>4): 816; chains: 2; bounding box: 36×62×50 Å